Protein AF-0000000087257889 (afdb_homodimer)

Solvent-accessible surface area (backbone atoms only — not comparable to full-atom values): 16614 Å² total; per-residue (Å²): 129,74,71,84,62,59,48,19,28,35,17,36,48,61,86,76,68,91,71,42,51,19,51,45,31,44,48,50,55,72,53,59,25,33,81,87,56,91,50,54,40,25,77,38,51,61,66,22,46,18,25,18,42,18,47,60,68,43,43,78,84,40,38,35,36,24,23,17,74,65,28,53,57,49,13,44,28,53,48,44,52,39,44,39,32,52,44,75,56,51,28,36,41,54,76,16,44,60,47,41,51,71,71,64,52,62,65,44,61,46,56,66,62,54,23,50,52,25,31,51,42,14,32,50,25,26,53,37,33,75,72,71,38,80,52,72,84,64,58,24,75,59,40,79,44,69,83,58,36,39,46,71,66,69,64,52,61,72,61,68,124,128,75,71,84,63,59,48,17,27,36,17,39,42,56,84,67,72,90,76,37,46,27,43,48,30,44,48,51,56,73,54,57,25,33,80,87,54,92,51,54,38,26,78,37,52,61,65,23,45,18,24,18,43,18,47,59,67,44,41,77,84,40,38,36,35,24,23,18,76,65,28,52,56,51,13,43,28,53,47,44,52,40,45,39,32,52,42,75,54,52,25,37,40,54,76,15,44,60,47,41,52,72,71,64,52,68,61,46,61,46,57,68,63,55,21,50,51,26,31,52,42,14,31,50,27,26,53,38,34,75,70,69,39,79,52,71,85,63,59,23,75,59,41,78,42,70,84,60,38,37,46,71,68,68,65,51,61,72,61,67,123

InterPro domains:
  IPR001763 Rhodanese-like domain [PF00581] (45-102)
  IPR001763 Rhodanese-like domain [PS50206] (24-109)
  IPR036873 Rhodanese-like domain superfamily [G3DSA:3.40.250.10] (14-124)
  IPR036873 Rhodanese-like domain superfamily [SSF52821] (22-111)
  IPR045078 Sulfurtransferase TST/MPST-like [PTHR11364] (24-154)

Foldseek 3Di:
DPPLQQQFFKFWQDPDDDLRTGAGAGARQQLQADPVDPDGSHHHDQQLQLLLCVLLVDALVTQIETFGQDDDDCRVVVQVSCVQFPRDNYYYDPPGPVVCVVVVRDNPHPPVVSNVVSNVSSSVSNVCVVVVHHRPDRRYGTDGDCVVDDDVVNVPPPPPD/DPPLQQQFFKWWQDPDDDLRIGAGAGARQQLQADPVDPDGSHHHDQQLQLLLCVLLVDALVTQIETFGQDDDDCRVVVQVSCVQFPRDNYYYDPPGPVVCVVVVRDNPHPPVVSNVVSNVSSSVSSVCVVVVHHRPDRRYGTDGDCVVDDDVVNVPVPPPD

Organism: Triticum turgidum subsp. durum (NCBI:txid4567)

Radius of gyration: 20.01 Å; Cα contacts (8 Å, |Δi|>4): 641; chains: 2; bounding box: 51×52×46 Å

Sequence (322 aa):
MLPGTCHTRAGTHGKNTRWPIFLALYFDIDGISDRTTHLPHMLPSEEAFAAAVSALGINNHDKVIVYDGKGFFSAPRVWWMFRVLGHDKVWVLDGGFPQWQASGFNIASSCPDDAVLKSKAANNAVETAYNGKLANAVTFQTEFRPQLFWTLEKGQTKCSCMLPGTCHTRAGTHGKNTRWPIFLALYFDIDGISDRTTHLPHMLPSEEAFAAAVSALGINNHDKVIVYDGKGFFSAPRVWWMFRVLGHDKVWVLDGGFPQWQASGFNIASSCPDDAVLKSKAANNAVETAYNGKLANAVTFQTEFRPQLFWTLEKGQTKCSC

Nearest PDB structures (foldseek):
  5wqj-assembly2_B  TM=7.707E-01  e=5.456E-07  Mus musculus
  1urh-assembly1_A  TM=8.114E-01  e=3.349E-05  Escherichia coli
  3utn-assembly1_X  TM=8.895E-01  e=2.799E-04  Saccharomyces cerevisiae S288C
  3aax-assembly2_B  TM=7.692E-01  e=2.084E-02  Mycobacterium tuberculosis
  5wqj-assembly2_B  TM=8.190E-01  e=5.823E-07  Mus musculus

Secondary structure (DSSP, 8-state):
-------EEEEEE-S-SSS---EEEEE-TTTSS-SSSSSTTPPPPHHHHHHHHHHTT--TTSEEEEE-SSSSSHHHHHHHHHHHTT--SEEEETTHHHHHHHTT-------HHHHHHHHHHHHHHHHHHHTTPPPS---------GGGEE-HHHHHHT---/-------EEEEEE-S-SSS---EEEEE-TTTSS-SSSSSTTPPPPHHHHHHHHHHTT--TTSEEEEE-SSSSSHHHHHHHHHHHTT--SEEEETTHHHHHHHTT-------HHHHHHHHHHHHHHHHHHHTTPPPS---------GGGEE-HHHHHHT---

Structure (mmCIF, N/CA/C/O backbone):
data_AF-0000000087257889-model_v1
#
loop_
_entity.id
_entity.type
_entity.pdbx_description
1 polymer 'Rhodanese domain-containing protein'
#
loop_
_atom_site.group_PDB
_atom_site.id
_atom_site.type_symbol
_atom_site.label_atom_id
_atom_site.label_alt_id
_atom_site.label_comp_id
_atom_site.label_asym_id
_atom_site.label_entity_id
_atom_site.label_seq_id
_atom_site.pdbx_PDB_ins_code
_atom_site.Cartn_x
_atom_site.Cartn_y
_atom_site.Cartn_z
_atom_site.occupancy
_atom_site.B_iso_or_equiv
_atom_site.auth_seq_id
_atom_site.auth_comp_id
_atom_site.auth_asym_id
_atom_site.auth_atom_id
_atom_site.pdbx_PDB_model_num
ATOM 1 N N . MET A 1 1 ? -5.59 -18.156 17.062 1 17.22 1 MET A N 1
ATOM 2 C CA . MET A 1 1 ? -6.102 -17.016 16.281 1 17.22 1 MET A CA 1
ATOM 3 C C . MET A 1 1 ? -5.184 -16.703 15.117 1 17.22 1 MET A C 1
ATOM 5 O O . MET A 1 1 ? -3.98 -16.516 15.297 1 17.22 1 MET A O 1
ATOM 9 N N . LEU A 1 2 ? -5.309 -17.25 13.969 1 24.41 2 LEU A N 1
ATOM 10 C CA . LEU A 1 2 ? -4.324 -17.328 12.898 1 24.41 2 LEU A CA 1
ATOM 11 C C . LEU A 1 2 ? -3.766 -15.953 12.57 1 24.41 2 LEU A C 1
ATOM 13 O O . LEU A 1 2 ? -4.473 -14.953 12.688 1 24.41 2 LEU A O 1
ATOM 17 N N . PRO A 1 3 ? -2.592 -15.656 12.734 1 27.38 3 PRO A N 1
ATOM 18 C CA . PRO A 1 3 ? -2.062 -14.305 12.555 1 27.38 3 PRO A CA 1
ATOM 19 C C . PRO A 1 3 ? -2.756 -13.547 11.43 1 27.38 3 PRO A C 1
ATOM 21 O O . PRO A 1 3 ? -3.295 -14.164 10.508 1 27.38 3 PRO A O 1
ATOM 24 N N . GLY A 1 4 ? -3.488 -12.5 11.789 1 28.92 4 GLY A N 1
ATOM 25 C CA . GLY A 1 4 ? -4.371 -11.75 10.914 1 28.92 4 GLY A CA 1
ATOM 26 C C . GLY A 1 4 ? -3.871 -11.664 9.484 1 28.92 4 GLY A C 1
ATOM 27 O O . GLY A 1 4 ? -2.992 -10.852 9.18 1 28.92 4 GLY A O 1
ATOM 28 N N . THR A 1 5 ? -3.654 -12.797 8.914 1 31.31 5 THR A N 1
ATOM 29 C CA . THR A 1 5 ? -3.236 -13.008 7.535 1 31.31 5 THR A CA 1
ATOM 30 C C . THR A 1 5 ? -3.961 -12.039 6.602 1 31.31 5 THR A C 1
ATOM 32 O O . THR A 1 5 ? -5.191 -12 6.574 1 31.31 5 THR A O 1
ATOM 35 N N . CYS A 1 6 ? -3.559 -10.875 6.609 1 34.84 6 CYS A N 1
ATOM 36 C CA . CYS A 1 6 ? -4.059 -9.93 5.613 1 34.84 6 CYS A CA 1
ATOM 37 C C . CYS A 1 6 ? -4.426 -10.641 4.32 1 34.84 6 CYS A C 1
ATOM 39 O O . CYS A 1 6 ? -3.559 -11.211 3.65 1 34.84 6 CYS A O 1
ATOM 41 N N . HIS A 1 7 ? -5.418 -11.633 4.387 1 43.12 7 HIS A N 1
ATOM 42 C CA . HIS A 1 7 ? -5.992 -12.297 3.221 1 43.12 7 HIS A CA 1
ATOM 43 C C . HIS A 1 7 ? -6.289 -11.297 2.109 1 43.12 7 HIS A C 1
ATOM 45 O O . HIS A 1 7 ? -7.281 -10.562 2.176 1 43.12 7 HIS A O 1
ATOM 51 N N . THR A 1 8 ? -5.258 -10.594 1.692 1 48.22 8 THR A N 1
ATOM 52 C CA . THR A 1 8 ? -5.535 -9.883 0.448 1 48.22 8 THR A CA 1
ATOM 53 C C . THR A 1 8 ? -5.996 -10.859 -0.636 1 48.22 8 THR A C 1
ATOM 55 O O . THR A 1 8 ? -5.445 -11.953 -0.774 1 48.22 8 THR A O 1
ATOM 58 N N . ARG A 1 9 ? -7.262 -10.914 -0.765 1 54.56 9 ARG A N 1
ATOM 59 C CA . ARG A 1 9 ? -7.816 -11.688 -1.873 1 54.56 9 ARG A CA 1
ATOM 60 C C . ARG A 1 9 ? -7.688 -10.93 -3.189 1 54.56 9 ARG A C 1
ATOM 62 O O . ARG A 1 9 ? -7.816 -9.703 -3.217 1 54.56 9 ARG A O 1
ATOM 69 N N . ALA A 1 10 ? -6.82 -11.508 -4.047 1 49.12 10 ALA A N 1
ATOM 70 C CA . ALA A 1 10 ? -6.746 -10.961 -5.398 1 49.12 10 ALA A CA 1
ATOM 71 C C . ALA A 1 10 ? -7.668 -11.727 -6.348 1 49.12 10 ALA A C 1
ATOM 73 O O . ALA A 1 10 ? -7.742 -12.953 -6.297 1 49.12 10 ALA A O 1
ATOM 74 N N . GLY A 1 11 ? -8.805 -11.203 -6.684 1 48.25 11 GLY A N 1
ATOM 75 C CA . GLY A 1 11 ? -9.664 -11.844 -7.668 1 48.25 11 GLY A CA 1
ATOM 76 C C . GLY A 1 11 ? -9.266 -11.523 -9.102 1 48.25 11 GLY A C 1
ATOM 77 O O . GLY A 1 11 ? -8.703 -10.461 -9.367 1 48.25 11 GLY A O 1
ATOM 78 N N . THR A 1 12 ? -8.797 -12.602 -9.898 1 40.06 12 THR A N 1
ATOM 79 C CA . THR A 1 12 ? -8.586 -12.438 -11.336 1 40.06 12 THR A CA 1
ATOM 80 C C . THR A 1 12 ? -9.906 -12.578 -12.094 1 40.06 12 THR A C 1
ATOM 82 O O . THR A 1 12 ? -10.797 -13.305 -11.664 1 40.06 12 THR A O 1
ATOM 85 N N . HIS A 1 13 ? -10.414 -11.477 -12.734 1 42.69 13 HIS A N 1
ATOM 86 C CA . HIS A 1 13 ? -11.531 -11.594 -13.664 1 42.69 13 HIS A CA 1
ATOM 87 C C . HIS A 1 13 ? -11.172 -12.469 -14.859 1 42.69 13 HIS A C 1
ATOM 89 O O . HIS A 1 13 ? -10.32 -12.102 -15.672 1 42.69 13 HIS A O 1
ATOM 95 N N . GLY A 1 14 ? -11.266 -13.781 -14.711 1 36.19 14 GLY A N 1
ATOM 96 C CA . GLY A 1 14 ? -11.18 -14.562 -15.93 1 36.19 14 GLY A CA 1
ATOM 97 C C . GLY A 1 14 ? -12.398 -14.414 -16.828 1 36.19 14 GLY A C 1
ATOM 98 O O . GLY A 1 14 ? -13.438 -13.914 -16.391 1 36.19 14 GLY A O 1
ATOM 99 N N . LYS A 1 15 ? -12.406 -14.586 -18.141 1 36.38 15 LYS A N 1
ATOM 100 C CA . LYS A 1 15 ? -13.344 -14.555 -19.266 1 36.38 15 LYS A CA 1
ATOM 101 C C . LYS A 1 15 ? -14.633 -15.289 -18.922 1 36.38 15 LYS A C 1
ATOM 103 O O . LYS A 1 15 ? -15.609 -15.227 -19.672 1 36.38 15 LYS A O 1
ATOM 108 N N . ASN A 1 16 ? -14.758 -16.453 -18.344 1 34.53 16 ASN A N 1
ATOM 109 C CA . ASN A 1 16 ? -15.953 -17.219 -18.672 1 34.53 16 ASN A CA 1
ATOM 110 C C . ASN A 1 16 ? -17.203 -16.562 -18.109 1 34.53 16 ASN A C 1
ATOM 112 O O . ASN A 1 16 ? -18.188 -16.375 -18.844 1 34.53 16 ASN A O 1
ATOM 116 N N . THR A 1 17 ? -18 -17.391 -17.047 1 37.53 17 THR A N 1
ATOM 117 C CA . THR A 1 17 ? -19.438 -17.375 -16.812 1 37.53 17 THR A CA 1
ATOM 118 C C . THR A 1 17 ? -19.906 -15.992 -16.359 1 37.53 17 THR A C 1
ATOM 120 O O . THR A 1 17 ? -19.094 -15.164 -15.953 1 37.53 17 THR A O 1
ATOM 123 N N . ARG A 1 18 ? -21.422 -15.891 -16.031 1 36.59 18 ARG A N 1
ATOM 124 C CA . ARG A 1 18 ? -22.484 -15 -15.578 1 36.59 18 ARG A CA 1
ATOM 125 C C . ARG A 1 18 ? -21.969 -14.078 -14.477 1 36.59 18 ARG A C 1
ATOM 127 O O . ARG A 1 18 ? -22.547 -13.008 -14.242 1 36.59 18 ARG A O 1
ATOM 134 N N . TRP A 1 19 ? -21.922 -14.68 -13.422 1 40 19 TRP A N 1
ATOM 135 C CA . TRP A 1 19 ? -21.516 -13.883 -12.266 1 40 19 TRP A CA 1
ATOM 136 C C . TRP A 1 19 ? -20 -13.703 -12.219 1 40 19 TRP A C 1
ATOM 138 O O . TRP A 1 19 ? -19.281 -14.609 -11.805 1 40 19 TRP A O 1
ATOM 148 N N . PRO A 1 20 ? -19.469 -13.242 -13.242 1 39.62 20 PRO A N 1
ATOM 149 C CA . PRO A 1 20 ? -18.062 -13.312 -13.641 1 39.62 20 PRO A CA 1
ATOM 150 C C . PRO A 1 20 ? -17.109 -13.195 -12.453 1 39.62 20 PRO A C 1
ATOM 152 O O . PRO A 1 20 ? -15.898 -13.375 -12.609 1 39.62 20 PRO A O 1
ATOM 155 N N . ILE A 1 21 ? -17.469 -12.469 -11.602 1 44.28 21 ILE A N 1
ATOM 156 C CA . ILE A 1 21 ? -16.312 -12.094 -10.797 1 44.28 21 ILE A CA 1
ATOM 157 C C . ILE A 1 21 ? -15.742 -13.328 -10.102 1 44.28 21 ILE A C 1
ATOM 159 O O . ILE A 1 21 ? -16.469 -14.289 -9.844 1 44.28 21 ILE A O 1
ATOM 163 N N . PHE A 1 22 ? -14.383 -13.312 -9.445 1 50.59 22 PHE A N 1
ATOM 164 C CA . PHE A 1 22 ? -12.922 -13.219 -9.469 1 50.59 22 PHE A CA 1
ATOM 165 C C . PHE A 1 22 ? -12.297 -14.312 -8.617 1 50.59 22 PHE A C 1
ATOM 167 O O . PHE A 1 22 ? -12.852 -14.703 -7.586 1 50.59 22 PHE A O 1
ATOM 174 N N . LEU A 1 23 ? -11.727 -15.516 -9.164 1 54.38 23 LEU A N 1
ATOM 175 C CA . LEU A 1 23 ? -10.906 -16.391 -8.336 1 54.38 23 LEU A CA 1
ATOM 176 C C . LEU A 1 23 ? -10.305 -15.617 -7.164 1 54.38 23 LEU A C 1
ATOM 178 O O . LEU A 1 23 ? -9.578 -14.641 -7.363 1 54.38 23 LEU A O 1
ATOM 182 N N . ALA A 1 24 ? -11.008 -15.961 -6 1 67 24 ALA A N 1
ATOM 183 C CA . ALA A 1 24 ? -10.438 -15.383 -4.785 1 67 24 ALA A CA 1
ATOM 184 C C . ALA A 1 24 ? -9.109 -16.062 -4.438 1 67 24 ALA A C 1
ATOM 186 O O . ALA A 1 24 ? -9.039 -17.281 -4.309 1 67 24 ALA A O 1
ATOM 187 N N . LEU A 1 25 ? -8.117 -15.523 -4.707 1 76.06 25 LEU A N 1
ATOM 188 C CA . LEU A 1 25 ? -6.781 -15.992 -4.352 1 76.06 25 LEU A CA 1
ATOM 189 C C . LEU A 1 25 ? -6.285 -15.305 -3.084 1 76.06 25 LEU A C 1
ATOM 191 O O . LEU A 1 25 ? -6.703 -14.188 -2.775 1 76.06 25 LEU A O 1
ATOM 195 N N . TYR A 1 26 ? -5.602 -16.125 -2.355 1 81.69 26 TYR A N 1
ATOM 196 C CA . TYR A 1 26 ? -4.969 -15.586 -1.162 1 81.69 26 TYR A CA 1
ATOM 197 C C . TYR A 1 26 ? -3.531 -15.164 -1.451 1 81.69 26 TYR A C 1
ATOM 199 O O . TYR A 1 26 ? -2.715 -15.984 -1.882 1 81.69 26 TYR A O 1
ATOM 207 N N . PHE A 1 27 ? -3.246 -13.938 -1.36 1 87.81 27 PHE A N 1
ATOM 208 C CA . PHE A 1 27 ? -1.898 -13.406 -1.532 1 87.81 27 PHE A CA 1
ATOM 209 C C . PHE A 1 27 ? -1.215 -13.219 -0.183 1 87.81 27 PHE A C 1
ATOM 211 O O . PHE A 1 27 ? -1.597 -12.336 0.593 1 87.81 27 PHE A O 1
ATOM 218 N N . ASP A 1 28 ? -0.243 -14.008 0.1 1 87.75 28 ASP A N 1
ATOM 219 C CA . ASP A 1 28 ? 0.487 -13.969 1.363 1 87.75 28 ASP A CA 1
ATOM 220 C C . ASP A 1 28 ? 1.699 -13.047 1.27 1 87.75 28 ASP A C 1
ATOM 222 O O . ASP A 1 28 ? 2.771 -13.461 0.826 1 87.75 28 ASP A O 1
ATOM 226 N N . ILE A 1 29 ? 1.553 -11.852 1.749 1 88.06 29 ILE A N 1
ATOM 227 C CA . ILE A 1 29 ? 2.588 -10.836 1.621 1 88.06 29 ILE A CA 1
ATOM 228 C C . ILE A 1 29 ? 3.854 -11.289 2.348 1 88.06 29 ILE A C 1
ATOM 230 O O . ILE A 1 29 ? 4.969 -11.031 1.888 1 88.06 29 ILE A O 1
ATOM 234 N N . ASP A 1 30 ? 3.656 -11.992 3.48 1 86.94 30 ASP A N 1
ATOM 235 C CA . ASP A 1 30 ? 4.805 -12.477 4.246 1 86.94 30 ASP A CA 1
ATOM 236 C C . ASP A 1 30 ? 5.527 -13.594 3.502 1 86.94 30 ASP A C 1
ATOM 238 O O . ASP A 1 30 ? 6.758 -13.672 3.529 1 86.94 30 ASP A O 1
ATOM 242 N N . GLY A 1 31 ? 4.719 -14.477 2.922 1 90.5 31 GLY A N 1
ATOM 243 C CA . GLY A 1 31 ? 5.293 -15.594 2.182 1 90.5 31 GLY A CA 1
ATOM 244 C C . GLY A 1 31 ? 5.926 -15.172 0.869 1 90.5 31 GLY A C 1
ATOM 245 O O . GLY A 1 31 ? 6.941 -15.742 0.453 1 90.5 31 GLY A O 1
ATOM 246 N N . ILE A 1 32 ? 5.258 -14.18 0.184 1 92.88 32 ILE A N 1
ATOM 247 C CA . ILE A 1 32 ? 5.766 -13.672 -1.086 1 92.88 32 ILE A CA 1
ATOM 248 C C . ILE A 1 32 ? 6.645 -12.453 -0.839 1 92.88 32 ILE A C 1
ATOM 250 O O . ILE A 1 32 ? 6.23 -11.32 -1.097 1 92.88 32 ILE A O 1
ATOM 254 N N . SER A 1 33 ? 7.863 -12.727 -0.272 1 93.31 33 SER A N 1
ATOM 255 C CA . SER A 1 33 ? 8.797 -11.672 0.127 1 93.31 33 SER A CA 1
ATOM 256 C C . SER A 1 33 ? 10.242 -12.102 -0.094 1 93.31 33 SER A C 1
ATOM 258 O O . SER A 1 33 ? 10.508 -13.266 -0.411 1 93.31 33 SER A O 1
ATOM 260 N N . ASP A 1 34 ? 11.117 -11.156 -0.052 1 93.5 34 ASP A N 1
ATOM 261 C CA . ASP A 1 34 ? 12.547 -11.398 -0.22 1 93.5 34 ASP A CA 1
ATOM 262 C C . ASP A 1 34 ? 13.07 -12.352 0.851 1 93.5 34 ASP A C 1
ATOM 264 O O . ASP A 1 34 ? 12.867 -12.125 2.045 1 93.5 34 ASP A O 1
ATOM 268 N N . ARG A 1 35 ? 13.75 -13.352 0.443 1 93.06 35 ARG A N 1
ATOM 269 C CA . ARG A 1 35 ? 14.234 -14.367 1.37 1 93.06 35 ARG A CA 1
ATOM 270 C C . ARG A 1 35 ? 15.711 -14.164 1.694 1 93.06 35 ARG A C 1
ATOM 272 O O . ARG A 1 35 ? 16.281 -14.906 2.494 1 93.06 35 ARG A O 1
ATOM 279 N N . THR A 1 36 ? 16.281 -13.25 1.129 1 92 36 THR A N 1
ATOM 280 C CA . THR A 1 36 ? 17.719 -13.062 1.301 1 92 36 THR A CA 1
ATOM 281 C C . THR A 1 36 ? 18 -12.07 2.426 1 92 36 THR A C 1
ATOM 283 O O . THR A 1 36 ? 19.172 -11.844 2.783 1 92 36 THR A O 1
ATOM 286 N N . THR A 1 37 ? 17.047 -11.445 2.932 1 86.06 37 THR A N 1
ATOM 287 C CA . THR A 1 37 ? 17.234 -10.492 4.02 1 86.06 37 THR A CA 1
ATOM 288 C C . THR A 1 37 ? 16.422 -10.914 5.246 1 86.06 37 THR A C 1
ATOM 290 O O . THR A 1 37 ? 15.5 -11.719 5.137 1 86.06 37 THR A O 1
ATOM 293 N N . HIS A 1 38 ? 16.75 -10.359 6.402 1 86.62 38 HIS A N 1
ATOM 294 C CA . HIS A 1 38 ? 16.031 -10.656 7.637 1 86.62 38 HIS A CA 1
ATOM 295 C C . HIS A 1 38 ? 14.922 -9.648 7.883 1 86.62 38 HIS A C 1
ATOM 297 O O . HIS A 1 38 ? 14.156 -9.781 8.844 1 86.62 38 HIS A O 1
ATOM 303 N N . LEU A 1 39 ? 14.805 -8.688 7.004 1 84.56 39 LEU A N 1
ATOM 304 C CA . LEU A 1 39 ? 13.758 -7.688 7.145 1 84.56 39 LEU A CA 1
ATOM 305 C C . LEU A 1 39 ? 12.414 -8.227 6.66 1 84.56 39 LEU A C 1
ATOM 307 O O . LEU A 1 39 ? 12.359 -8.953 5.664 1 84.56 39 LEU A O 1
ATOM 311 N N . PRO A 1 40 ? 11.391 -7.855 7.348 1 83.75 40 PRO A N 1
ATOM 312 C CA . PRO A 1 40 ? 10.078 -8.391 6.973 1 83.75 40 PRO A CA 1
ATOM 313 C C . PRO A 1 40 ? 9.5 -7.699 5.738 1 83.75 40 PRO A C 1
ATOM 315 O O . PRO A 1 40 ? 9.789 -6.527 5.488 1 83.75 40 PRO A O 1
ATOM 318 N N . HIS A 1 41 ? 8.734 -8.422 4.934 1 84.88 41 HIS A N 1
ATOM 319 C CA . HIS A 1 41 ? 7.867 -7.926 3.875 1 84.88 41 HIS A CA 1
ATOM 320 C C . HIS A 1 41 ? 8.664 -7.168 2.816 1 84.88 41 HIS A C 1
ATOM 322 O O . HIS A 1 41 ? 8.156 -6.219 2.213 1 84.88 41 HIS A O 1
ATOM 328 N N . MET A 1 42 ? 9.914 -7.555 2.684 1 89.25 42 MET A N 1
ATOM 329 C CA . MET A 1 42 ? 10.656 -6.957 1.582 1 89.25 42 MET A CA 1
ATOM 330 C C . MET A 1 42 ? 10.156 -7.473 0.238 1 89.25 42 MET A C 1
ATOM 332 O O . MET A 1 42 ? 9.734 -8.625 0.13 1 89.25 42 MET A O 1
ATOM 336 N N . LEU A 1 43 ? 10.18 -6.562 -0.777 1 92 43 LEU A N 1
ATOM 337 C CA . LEU A 1 43 ? 9.789 -6.996 -2.113 1 92 43 LEU A CA 1
ATOM 338 C C . LEU A 1 43 ? 10.617 -8.188 -2.566 1 92 43 LEU A C 1
ATOM 340 O O . LEU A 1 43 ? 11.844 -8.188 -2.436 1 92 43 LEU A O 1
ATOM 344 N N . PRO A 1 44 ? 9.977 -9.234 -2.996 1 94.5 44 PRO A N 1
ATOM 345 C CA . PRO A 1 44 ? 10.742 -10.344 -3.568 1 94.5 44 PRO A CA 1
ATOM 346 C C . PRO A 1 44 ? 11.43 -9.969 -4.879 1 94.5 44 PRO A C 1
ATOM 348 O O . PRO A 1 44 ? 11.141 -8.914 -5.457 1 94.5 44 PRO A O 1
ATOM 351 N N . SER A 1 45 ? 12.375 -10.805 -5.281 1 93.94 45 SER A N 1
ATOM 352 C CA . SER A 1 45 ? 12.977 -10.617 -6.594 1 93.94 45 SER A CA 1
ATOM 353 C C . SER A 1 45 ? 11.938 -10.734 -7.703 1 93.94 45 SER A C 1
ATOM 355 O O . SER A 1 45 ? 10.859 -11.297 -7.492 1 93.94 45 SER A O 1
ATOM 357 N N . GLU A 1 46 ? 12.258 -10.219 -8.852 1 95 46 GLU A N 1
ATOM 358 C CA . GLU A 1 46 ? 11.383 -10.336 -10.016 1 95 46 GLU A CA 1
ATOM 359 C C . GLU A 1 46 ? 11.031 -11.797 -10.297 1 95 46 GLU A C 1
ATOM 361 O O . GLU A 1 46 ? 9.875 -12.125 -10.57 1 95 46 GLU A O 1
ATOM 366 N N . GLU A 1 47 ? 12.07 -12.625 -10.266 1 94.06 47 GLU A N 1
ATOM 367 C CA . GLU A 1 47 ? 11.898 -14.039 -10.547 1 94.06 47 GLU A CA 1
ATOM 368 C C . GLU A 1 47 ? 10.961 -14.695 -9.539 1 94.06 47 GLU A C 1
ATOM 370 O O . GLU A 1 47 ? 10.078 -15.477 -9.906 1 94.06 47 GLU A O 1
ATOM 375 N N . ALA A 1 48 ? 11.188 -14.398 -8.281 1 95.31 48 ALA A N 1
ATOM 376 C CA . ALA A 1 48 ? 10.383 -14.992 -7.219 1 95.31 48 ALA A CA 1
ATOM 377 C C . ALA A 1 48 ? 8.93 -14.539 -7.309 1 95.31 48 ALA A C 1
ATOM 379 O O . ALA A 1 48 ? 8.008 -15.336 -7.109 1 95.31 48 ALA A O 1
ATOM 380 N N . PHE A 1 49 ? 8.719 -13.266 -7.598 1 95.81 49 PHE A N 1
ATOM 381 C CA . PHE A 1 49 ? 7.367 -12.75 -7.742 1 95.81 49 PHE A CA 1
ATOM 382 C C . PHE A 1 49 ? 6.668 -13.391 -8.938 1 95.81 49 PHE A C 1
ATOM 384 O O . PHE A 1 49 ? 5.512 -13.805 -8.836 1 95.81 49 PHE A O 1
ATOM 391 N N . ALA A 1 50 ? 7.375 -13.406 -10.055 1 95.44 50 ALA A N 1
ATOM 392 C CA . ALA A 1 50 ? 6.82 -14.031 -11.25 1 95.44 50 ALA A CA 1
ATOM 393 C C . ALA A 1 50 ? 6.418 -15.477 -10.984 1 95.44 50 ALA A C 1
ATOM 395 O O . ALA A 1 50 ? 5.34 -15.914 -11.391 1 95.44 50 ALA A O 1
ATOM 396 N N . ALA A 1 51 ? 7.277 -16.188 -10.297 1 95.06 51 ALA A N 1
ATOM 397 C CA . ALA A 1 51 ? 7.008 -17.594 -9.969 1 95.06 51 ALA A CA 1
ATOM 398 C C . ALA A 1 51 ? 5.785 -17.703 -9.062 1 95.06 51 ALA A C 1
ATOM 400 O O . ALA A 1 51 ? 4.918 -18.562 -9.289 1 95.06 51 ALA A O 1
ATOM 401 N N . ALA A 1 52 ? 5.684 -16.875 -8.039 1 94.31 52 ALA A N 1
ATOM 402 C CA . ALA A 1 52 ? 4.578 -16.922 -7.082 1 94.31 52 ALA A CA 1
ATOM 403 C C . ALA A 1 52 ? 3.25 -16.609 -7.762 1 94.31 52 ALA A C 1
ATOM 405 O O . ALA A 1 52 ? 2.268 -17.328 -7.586 1 94.31 52 ALA A O 1
ATOM 406 N N . VAL A 1 53 ? 3.23 -15.539 -8.547 1 92.81 53 VAL A N 1
ATOM 407 C CA . VAL A 1 53 ? 2.012 -15.094 -9.211 1 92.81 53 VAL A CA 1
ATOM 408 C C . VAL A 1 53 ? 1.581 -16.125 -10.258 1 92.81 53 VAL A C 1
ATOM 410 O O . VAL A 1 53 ? 0.387 -16.391 -10.422 1 92.81 53 VAL A O 1
ATOM 413 N N . SER A 1 54 ? 2.566 -16.703 -10.961 1 92.5 54 SER A N 1
ATOM 414 C CA . SER A 1 54 ? 2.264 -17.781 -11.891 1 92.5 54 SER A CA 1
ATOM 415 C C . SER A 1 54 ? 1.629 -18.969 -11.164 1 92.5 54 SER A C 1
ATOM 417 O O . SER A 1 54 ? 0.664 -19.562 -11.648 1 92.5 54 SER A O 1
ATOM 419 N N . ALA A 1 55 ? 2.162 -19.281 -9.984 1 91.19 55 ALA A N 1
ATOM 420 C CA . ALA A 1 55 ? 1.642 -20.391 -9.188 1 91.19 55 ALA 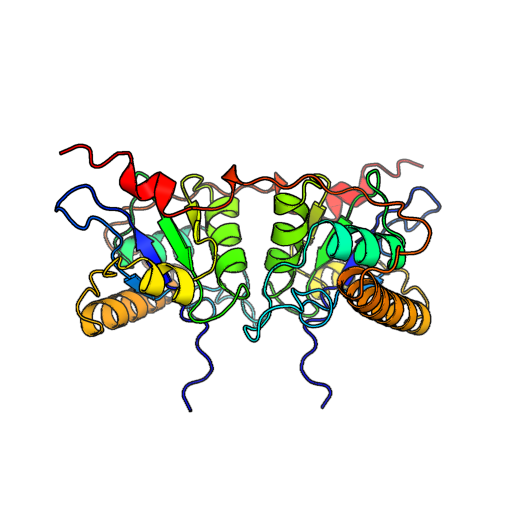A CA 1
ATOM 421 C C . ALA A 1 55 ? 0.217 -20.109 -8.719 1 91.19 55 ALA A C 1
ATOM 423 O O . ALA A 1 55 ? -0.564 -21.031 -8.492 1 91.19 55 ALA A O 1
ATOM 424 N N . LEU A 1 56 ? -0.144 -18.859 -8.547 1 87.62 56 LEU A N 1
ATOM 425 C CA . LEU A 1 56 ? -1.503 -18.469 -8.188 1 87.62 56 LEU A CA 1
ATOM 426 C C . LEU A 1 56 ? -2.441 -18.609 -9.383 1 87.62 56 LEU A C 1
ATOM 428 O O . LEU A 1 56 ? -3.662 -18.547 -9.234 1 87.62 56 LEU A O 1
ATOM 432 N N . GLY A 1 57 ? -1.853 -18.75 -10.57 1 84.62 57 GLY A N 1
ATOM 433 C CA . GLY A 1 57 ? -2.648 -18.922 -11.773 1 84.62 57 GLY A CA 1
ATOM 434 C C . GLY A 1 57 ? -2.941 -17.625 -12.492 1 84.62 57 GLY A C 1
ATOM 435 O O . GLY A 1 57 ? -3.869 -17.547 -13.305 1 84.62 57 GLY A O 1
ATOM 436 N N . ILE A 1 58 ? -2.191 -16.641 -12.195 1 86.56 58 ILE A N 1
ATOM 437 C CA . ILE A 1 58 ? -2.402 -15.328 -12.789 1 86.56 58 ILE A CA 1
ATOM 438 C C . ILE A 1 58 ? -1.452 -15.141 -13.969 1 86.56 58 ILE A C 1
ATOM 440 O O . ILE A 1 58 ? -0.275 -15.5 -13.891 1 86.56 58 ILE A O 1
ATOM 444 N N . ASN A 1 59 ? -2.02 -14.594 -15.07 1 87.44 59 ASN A N 1
ATOM 445 C CA . ASN A 1 59 ? -1.224 -14.25 -16.25 1 87.44 59 ASN A CA 1
ATOM 446 C C . ASN A 1 59 ? -1.242 -12.75 -16.516 1 87.44 59 ASN A C 1
ATOM 448 O O . ASN A 1 59 ? -2.016 -12.016 -15.891 1 87.44 59 ASN A O 1
ATOM 452 N N . ASN A 1 60 ? -0.378 -12.312 -17.438 1 90 60 ASN A N 1
ATOM 453 C CA . ASN A 1 60 ? -0.204 -10.883 -17.641 1 90 60 ASN A CA 1
ATOM 454 C C . ASN A 1 60 ? -1.443 -10.25 -18.281 1 90 60 ASN A C 1
ATOM 456 O O . ASN A 1 60 ? -1.621 -9.031 -18.234 1 90 60 ASN A O 1
ATOM 460 N N . HIS A 1 61 ? -2.352 -10.977 -18.797 1 85.19 61 HIS A N 1
ATOM 461 C CA . HIS A 1 61 ? -3.541 -10.414 -19.422 1 85.19 61 HIS A CA 1
ATOM 462 C C . HIS A 1 61 ? -4.703 -10.344 -18.438 1 85.19 61 HIS A C 1
ATOM 464 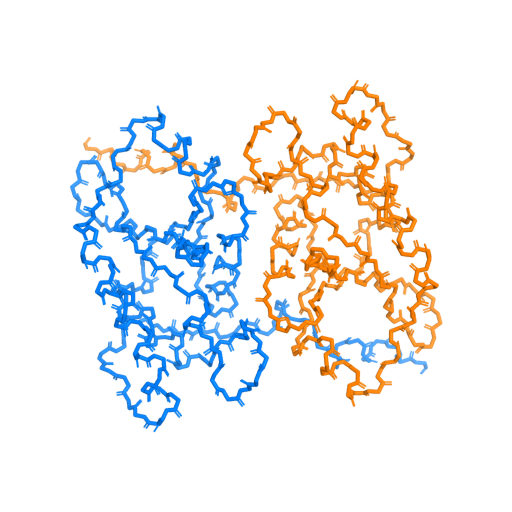O O . HIS A 1 61 ? -5.719 -9.703 -18.719 1 85.19 61 HIS A O 1
ATOM 470 N N . ASP A 1 62 ? -4.52 -10.953 -17.312 1 83.38 62 ASP A N 1
ATOM 471 C CA . ASP A 1 62 ? -5.598 -11.008 -16.328 1 83.38 62 ASP A CA 1
ATOM 472 C C . ASP A 1 62 ? -5.797 -9.656 -15.648 1 83.38 62 ASP A C 1
ATOM 474 O O . ASP A 1 62 ? -4.828 -8.93 -15.398 1 83.38 62 ASP A O 1
ATOM 478 N N . LYS A 1 63 ? -7.035 -9.352 -15.375 1 82 63 LYS A N 1
ATOM 479 C CA . LYS A 1 63 ? -7.371 -8.25 -14.477 1 82 63 LYS A CA 1
ATOM 480 C C . LYS A 1 63 ? -7.332 -8.703 -13.016 1 82 63 LYS A C 1
ATOM 482 O O . LYS A 1 63 ? -8 -9.664 -12.641 1 82 63 LYS A O 1
ATOM 487 N N . VAL A 1 64 ? -6.516 -8.055 -12.266 1 85.12 64 VAL A N 1
ATOM 488 C CA . VAL A 1 64 ? -6.332 -8.453 -10.875 1 85.12 64 VAL A CA 1
ATOM 489 C C . VAL A 1 64 ? -7.031 -7.449 -9.953 1 85.12 64 VAL A C 1
ATOM 491 O O . VAL A 1 64 ? -6.75 -6.25 -10.008 1 85.12 64 VAL A O 1
ATOM 494 N N . ILE A 1 65 ? -8.008 -7.938 -9.203 1 84.06 65 ILE A N 1
ATOM 495 C CA . ILE A 1 65 ? -8.695 -7.113 -8.211 1 84.06 65 ILE A CA 1
ATOM 496 C C . ILE A 1 65 ? -8.266 -7.535 -6.805 1 84.06 65 ILE A C 1
ATOM 498 O O . ILE A 1 65 ? -8.453 -8.688 -6.41 1 84.06 65 ILE A O 1
ATOM 502 N N . VAL A 1 66 ? -7.648 -6.617 -6.133 1 86.75 66 VAL A N 1
ATOM 503 C CA . VAL A 1 66 ? -7.168 -6.93 -4.789 1 86.75 66 VAL A CA 1
ATOM 504 C C . VAL A 1 66 ? -8.086 -6.289 -3.752 1 86.75 66 VAL A C 1
ATOM 506 O O . VAL A 1 66 ? -8.586 -5.18 -3.953 1 86.75 66 VAL A O 1
ATOM 509 N N . TYR A 1 67 ? -8.281 -7.004 -2.678 1 84.5 67 TYR A N 1
ATOM 510 C CA . TYR A 1 67 ? -9.18 -6.504 -1.64 1 84.5 67 TYR A CA 1
ATOM 511 C C . TYR A 1 67 ? -8.844 -7.121 -0.287 1 84.5 67 TYR A C 1
ATOM 513 O O . TYR A 1 67 ? -8.289 -8.219 -0.22 1 84.5 67 TYR A O 1
ATOM 521 N N . ASP A 1 68 ? -9.156 -6.363 0.738 1 81.31 68 ASP A N 1
ATOM 522 C CA . ASP A 1 68 ? -9.016 -6.836 2.111 1 81.31 68 ASP A CA 1
ATOM 523 C C . ASP A 1 68 ? -10.336 -7.398 2.635 1 81.31 68 ASP A C 1
ATOM 525 O O . ASP A 1 68 ? -11.398 -7.121 2.074 1 81.31 68 ASP A O 1
ATOM 529 N N . GLY A 1 69 ? -10.188 -8.289 3.674 1 77.75 69 GLY A N 1
ATOM 530 C CA . GLY A 1 69 ? -11.406 -8.727 4.332 1 77.75 69 GLY A CA 1
ATOM 531 C C . GLY A 1 69 ? -12.219 -7.59 4.922 1 77.75 69 GLY A C 1
ATOM 532 O O . GLY A 1 69 ? -13.453 -7.621 4.895 1 77.75 69 GLY A O 1
ATOM 533 N N . LYS A 1 70 ? -11.484 -6.652 5.531 1 78 70 LYS A N 1
ATOM 534 C CA . LYS A 1 70 ? -12.086 -5.434 6.062 1 78 70 LYS A CA 1
ATOM 535 C C . LYS A 1 70 ? -11.156 -4.238 5.875 1 78 70 LYS A C 1
ATOM 537 O O . LYS A 1 70 ? -9.977 -4.301 6.223 1 78 70 LYS A O 1
ATOM 542 N N . GLY A 1 71 ? -11.781 -3.113 5.266 1 81 71 GLY A N 1
ATOM 543 C CA . GLY A 1 71 ? -11.008 -1.891 5.148 1 81 71 GLY A CA 1
ATOM 544 C C . GLY A 1 71 ? -9.93 -1.97 4.086 1 81 71 GLY A C 1
ATOM 545 O O . GLY A 1 71 ? -10.062 -2.719 3.115 1 81 71 GLY A O 1
ATOM 546 N N . PHE A 1 72 ? -8.93 -1.033 4.113 1 81.5 72 PHE A N 1
ATOM 547 C CA . PHE A 1 72 ? -7.828 -0.928 3.164 1 81.5 72 PHE A CA 1
ATOM 548 C C . PHE A 1 72 ? -6.484 -0.939 3.887 1 81.5 72 PHE A C 1
ATOM 550 O O . PHE A 1 72 ? -6.004 0.106 4.328 1 81.5 72 PHE A O 1
ATOM 557 N N . PHE A 1 73 ? -5.941 -2.094 4.059 1 82.06 73 PHE A N 1
ATOM 558 C CA . PHE A 1 73 ? -4.625 -2.143 4.68 1 82.06 73 PHE A CA 1
ATOM 559 C C . PHE A 1 73 ? -3.629 -2.863 3.781 1 82.06 73 PHE A C 1
ATOM 561 O O . PHE A 1 73 ? -2.729 -2.238 3.219 1 82.06 73 PHE A O 1
ATOM 568 N N . SER A 1 74 ? -3.928 -4.125 3.49 1 84.88 74 SER A N 1
ATOM 569 C CA . SER A 1 74 ? -2.975 -4.945 2.748 1 84.88 74 SER A CA 1
ATOM 570 C C . SER A 1 74 ? -3.217 -4.848 1.246 1 84.88 74 SER A C 1
ATOM 572 O O . SER A 1 74 ? -2.279 -4.949 0.453 1 84.88 74 SER A O 1
ATOM 574 N N . ALA A 1 75 ? -4.398 -4.562 0.86 1 87.69 75 ALA A N 1
ATOM 575 C CA . ALA A 1 75 ? -4.75 -4.551 -0.557 1 87.69 75 ALA A CA 1
ATOM 576 C C . ALA A 1 75 ? -3.953 -3.496 -1.314 1 87.69 75 ALA A C 1
ATOM 578 O O . ALA A 1 75 ? -3.35 -3.789 -2.35 1 87.69 75 ALA A O 1
ATOM 579 N N . PRO A 1 76 ? -3.881 -2.279 -0.8 1 89.62 76 PRO A N 1
ATOM 580 C CA . PRO A 1 76 ? -3.051 -1.28 -1.478 1 89.62 76 PRO A CA 1
ATOM 581 C C . PRO A 1 76 ? -1.593 -1.716 -1.609 1 89.62 76 PRO A C 1
ATOM 583 O O . PRO A 1 76 ? -0.941 -1.41 -2.611 1 89.62 76 PRO A O 1
ATOM 586 N N . ARG A 1 77 ? -1.124 -2.424 -0.627 1 87.75 77 ARG A N 1
ATOM 587 C CA . ARG A 1 77 ? 0.252 -2.908 -0.66 1 87.75 77 ARG A CA 1
ATOM 588 C C . ARG A 1 77 ? 0.448 -3.928 -1.776 1 87.75 77 ARG A C 1
ATOM 590 O O . ARG A 1 77 ? 1.459 -3.898 -2.48 1 87.75 77 ARG A O 1
ATOM 597 N N . VAL A 1 78 ? -0.466 -4.816 -1.902 1 91.19 78 VAL A N 1
ATOM 598 C CA . VAL A 1 78 ? -0.391 -5.82 -2.959 1 91.19 78 VAL A CA 1
ATOM 599 C C . VAL A 1 78 ? -0.506 -5.141 -4.324 1 91.19 78 VAL A C 1
ATOM 601 O O . VAL A 1 78 ? 0.232 -5.477 -5.254 1 91.19 78 VAL A O 1
ATOM 604 N N . TRP A 1 79 ? -1.457 -4.219 -4.422 1 90.44 79 TRP A N 1
ATOM 605 C CA . TRP A 1 79 ? -1.582 -3.418 -5.633 1 90.44 79 TRP A CA 1
ATOM 606 C C . TRP A 1 79 ? -0.242 -2.799 -6.02 1 90.44 79 TRP A C 1
ATOM 608 O O . TRP A 1 79 ? 0.18 -2.885 -7.172 1 90.44 79 TRP A O 1
ATOM 618 N N . TRP A 1 80 ? 0.417 -2.203 -5.094 1 90.69 80 TRP A N 1
ATOM 619 C CA . TRP A 1 80 ? 1.713 -1.562 -5.289 1 90.69 80 TRP A CA 1
ATOM 620 C C . TRP A 1 80 ? 2.748 -2.566 -5.785 1 90.69 80 TRP A C 1
ATOM 622 O O . TRP A 1 80 ? 3.539 -2.264 -6.68 1 90.69 80 TRP A O 1
ATOM 632 N N . MET A 1 81 ? 2.754 -3.76 -5.266 1 93.25 81 MET A N 1
ATOM 633 C CA . MET A 1 81 ? 3.686 -4.805 -5.684 1 93.25 81 MET A CA 1
ATOM 634 C C . MET A 1 81 ? 3.504 -5.137 -7.16 1 93.25 81 MET A C 1
ATOM 636 O O . MET A 1 81 ? 4.48 -5.234 -7.902 1 93.25 81 MET A O 1
ATOM 640 N N . PHE A 1 82 ? 2.25 -5.309 -7.562 1 92.5 82 PHE A N 1
ATOM 641 C CA . PHE A 1 82 ? 1.965 -5.59 -8.961 1 92.5 82 PHE A CA 1
ATOM 642 C C . PHE A 1 82 ? 2.414 -4.434 -9.852 1 92.5 82 PHE A C 1
ATOM 644 O O . PHE A 1 82 ? 3.012 -4.652 -10.906 1 92.5 82 PHE A O 1
ATOM 651 N N . ARG A 1 83 ? 2.184 -3.236 -9.367 1 90.81 83 ARG A N 1
ATOM 652 C CA . ARG A 1 83 ? 2.529 -2.062 -10.156 1 90.81 83 ARG A CA 1
ATOM 653 C C . ARG A 1 83 ? 4.043 -1.922 -10.297 1 90.81 83 ARG A C 1
ATOM 655 O O . ARG A 1 83 ? 4.551 -1.694 -11.398 1 90.81 83 ARG A O 1
ATOM 662 N N . VAL A 1 84 ? 4.738 -2.064 -9.234 1 92.5 84 VAL A N 1
ATOM 663 C CA . VAL A 1 84 ? 6.188 -1.893 -9.25 1 92.5 84 VAL A CA 1
ATOM 664 C C . VAL A 1 84 ? 6.832 -2.979 -10.109 1 92.5 84 VAL A C 1
ATOM 666 O O . VAL A 1 84 ? 7.879 -2.756 -10.719 1 92.5 84 VAL A O 1
ATOM 669 N N . LEU A 1 85 ? 6.172 -4.09 -10.195 1 94.5 85 LEU A N 1
ATOM 670 C CA . LEU A 1 85 ? 6.75 -5.203 -10.945 1 94.5 85 LEU A CA 1
ATOM 671 C C . LEU A 1 85 ? 6.098 -5.324 -12.32 1 94.5 85 LEU A C 1
ATOM 673 O O . LEU A 1 85 ? 6.188 -6.375 -12.961 1 94.5 85 LEU A O 1
ATOM 677 N N . GLY A 1 86 ? 5.355 -4.309 -12.742 1 92.25 86 GLY A N 1
ATOM 678 C CA . GLY A 1 86 ? 5.09 -4.09 -14.156 1 92.25 86 GLY A CA 1
ATOM 679 C C . GLY A 1 86 ? 3.701 -4.539 -14.57 1 92.25 86 GLY A C 1
ATOM 680 O O . GLY A 1 86 ? 3.428 -4.695 -15.766 1 92.25 86 GLY A O 1
ATOM 681 N N . HIS A 1 87 ? 2.818 -4.777 -13.688 1 92.5 87 HIS A N 1
ATOM 682 C CA . HIS A 1 87 ? 1.455 -5.16 -14.039 1 92.5 87 HIS A CA 1
ATOM 683 C C . HIS A 1 87 ? 0.483 -4.012 -13.805 1 92.5 87 HIS A C 1
ATOM 685 O O . HIS A 1 87 ? 0.229 -3.629 -12.656 1 92.5 87 HIS A O 1
ATOM 691 N N . ASP A 1 88 ? -0.203 -3.559 -14.812 1 90.12 88 ASP A N 1
ATOM 692 C CA . ASP A 1 88 ? -1.027 -2.357 -14.719 1 90.12 88 ASP A CA 1
ATOM 693 C C . ASP A 1 88 ? -2.496 -2.715 -14.5 1 90.12 88 ASP A C 1
ATOM 695 O O . ASP A 1 88 ? -3.256 -1.921 -13.945 1 90.12 88 ASP A O 1
ATOM 699 N N . LYS A 1 89 ? -2.848 -3.824 -14.969 1 86.62 89 LYS A N 1
ATOM 700 C CA . LYS A 1 89 ? -4.25 -4.223 -14.875 1 86.62 89 LYS A CA 1
ATOM 701 C C . LYS A 1 89 ? -4.578 -4.738 -13.477 1 86.62 89 LYS A C 1
ATOM 703 O O . LYS A 1 89 ? -5 -5.887 -13.32 1 86.62 89 LYS A O 1
ATOM 708 N N . VAL A 1 90 ? -4.332 -3.969 -12.516 1 88.5 90 VAL A N 1
ATOM 709 C CA . VAL A 1 90 ? -4.602 -4.281 -11.117 1 88.5 90 VAL A CA 1
ATOM 710 C C . VAL A 1 90 ? -5.324 -3.109 -10.461 1 88.5 90 VAL A C 1
ATOM 712 O O . VAL A 1 90 ? -4.992 -1.948 -10.703 1 88.5 90 VAL A O 1
ATOM 715 N N . TRP A 1 91 ? -6.371 -3.441 -9.656 1 85.56 91 TRP A N 1
ATOM 716 C CA . TRP A 1 91 ? -7.176 -2.432 -8.977 1 85.56 91 TRP A CA 1
ATOM 717 C C . TRP A 1 91 ? -7.5 -2.863 -7.547 1 85.56 91 TRP A C 1
ATOM 719 O O . TRP A 1 91 ? -7.633 -4.059 -7.27 1 85.56 91 TRP A O 1
ATOM 729 N N . VAL A 1 92 ? -7.605 -1.859 -6.699 1 88.19 92 VAL A N 1
ATOM 730 C CA . VAL A 1 92 ? -8.133 -2.121 -5.363 1 88.19 92 VAL A CA 1
ATOM 731 C C . VAL A 1 92 ? -9.656 -2.033 -5.383 1 88.19 92 VAL A C 1
ATOM 733 O O . VAL A 1 92 ? -10.219 -1.094 -5.945 1 88.19 92 VAL A O 1
ATOM 736 N N . LEU A 1 93 ? -10.312 -3.006 -4.871 1 83.31 93 LEU A N 1
ATOM 737 C CA . LEU A 1 93 ? -11.773 -3.016 -4.832 1 83.31 93 LEU A CA 1
ATOM 738 C C . LEU A 1 93 ? -12.297 -1.901 -3.936 1 83.31 93 LEU A C 1
ATOM 740 O O . LEU A 1 93 ? -11.898 -1.794 -2.773 1 83.31 93 LEU A O 1
ATOM 744 N N . ASP A 1 94 ? -13.125 -1.114 -4.488 1 82.44 94 ASP A N 1
ATOM 745 C CA . ASP A 1 94 ? -13.719 -0.022 -3.723 1 82.44 94 ASP A CA 1
ATOM 746 C C . ASP A 1 94 ? -14.703 -0.55 -2.68 1 82.44 94 ASP A C 1
ATOM 748 O O . ASP A 1 94 ? -15.547 -1.396 -2.986 1 82.44 94 ASP A O 1
ATOM 752 N N . GLY A 1 95 ? -14.602 -0.005 -1.451 1 74.75 95 GLY A N 1
ATOM 753 C CA . GLY A 1 95 ? -15.547 -0.374 -0.406 1 74.75 95 GLY A CA 1
ATOM 754 C C . GLY A 1 95 ? -15.219 -1.701 0.251 1 74.75 95 GLY A C 1
ATOM 755 O O . GLY A 1 95 ? -15.797 -2.051 1.279 1 74.75 95 GLY A O 1
ATOM 756 N N . GLY A 1 96 ? -14.273 -2.467 -0.365 1 71.38 96 GLY A N 1
ATOM 757 C CA . GLY A 1 96 ? -13.859 -3.725 0.228 1 71.38 96 GLY A CA 1
ATOM 758 C C . GLY A 1 96 ? -14.844 -4.852 -0.002 1 71.38 96 GLY A C 1
ATOM 759 O O . GLY A 1 96 ? -15.758 -4.727 -0.817 1 71.38 96 GLY A O 1
ATOM 760 N N . PHE A 1 97 ? -14.562 -5.977 0.743 1 71.88 97 PHE A N 1
ATOM 761 C CA . PHE A 1 97 ? -15.352 -7.195 0.589 1 71.88 97 PHE A CA 1
ATOM 762 C C . PHE A 1 97 ? -16.766 -7 1.115 1 71.88 97 PHE A C 1
ATOM 764 O O . PHE A 1 97 ? -17.734 -7.418 0.477 1 71.88 97 PHE A O 1
ATOM 771 N N . PRO A 1 98 ? -16.953 -6.211 2.193 1 71.75 98 PRO A N 1
ATOM 772 C CA . PRO A 1 98 ? -18.328 -6.035 2.689 1 71.75 98 PRO A CA 1
ATOM 773 C C . PRO A 1 98 ? -19.234 -5.367 1.666 1 71.75 98 PRO A C 1
ATOM 775 O O . PRO A 1 98 ? -20.391 -5.781 1.497 1 71.75 98 PRO A O 1
ATOM 778 N N . GLN A 1 99 ? -18.75 -4.363 1.036 1 72.56 99 GLN A N 1
ATOM 779 C CA . GLN A 1 99 ? -19.562 -3.693 0.026 1 72.56 99 GLN A CA 1
ATOM 780 C C . GLN A 1 99 ? -19.844 -4.617 -1.156 1 72.56 99 GLN A C 1
ATOM 782 O O . GLN A 1 99 ? -20.938 -4.578 -1.737 1 72.56 99 GLN A O 1
ATOM 787 N N . TRP A 1 100 ? -18.875 -5.355 -1.508 1 70.56 100 TRP A N 1
ATOM 788 C CA . TRP A 1 100 ? -19.047 -6.344 -2.57 1 70.56 100 TRP A CA 1
ATOM 789 C C . TRP A 1 100 ? -20.141 -7.352 -2.217 1 70.56 100 TRP A C 1
ATOM 791 O O . TRP A 1 100 ? -21.016 -7.641 -3.035 1 70.56 100 TRP A O 1
ATOM 801 N N . GLN A 1 101 ? -20.078 -7.836 -1.049 1 69.25 101 GLN A N 1
ATOM 802 C CA . GLN A 1 101 ? -21.062 -8.797 -0.59 1 69.25 101 GLN A CA 1
ATOM 803 C C . GLN A 1 101 ? -22.469 -8.18 -0.569 1 69.25 101 GLN A C 1
ATOM 805 O O . GLN A 1 101 ? -23.438 -8.828 -0.949 1 69.25 101 GLN A O 1
ATOM 810 N N . ALA A 1 102 ? -22.469 -6.992 -0.149 1 72.44 102 ALA A N 1
ATOM 811 C CA . ALA A 1 102 ? -23.75 -6.289 -0.038 1 72.44 102 ALA A CA 1
ATOM 812 C C . ALA A 1 102 ? -24.359 -6.055 -1.413 1 72.44 102 ALA A C 1
ATOM 814 O O . ALA A 1 102 ? -25.578 -5.945 -1.541 1 72.44 102 ALA A O 1
ATOM 815 N N . SER A 1 103 ? -23.516 -5.941 -2.369 1 68.75 103 SER A N 1
ATOM 816 C CA . SER A 1 103 ? -24 -5.656 -3.713 1 68.75 103 SER A CA 1
ATOM 817 C C . SER A 1 103 ? -24.516 -6.918 -4.391 1 68.75 103 SER A C 1
ATOM 819 O O . SER A 1 103 ? -25.078 -6.855 -5.492 1 68.75 103 SER A O 1
ATOM 821 N N . GLY A 1 104 ? -24.422 -8 -3.691 1 62.41 104 GLY A N 1
ATOM 822 C CA . GLY A 1 104 ? -25.016 -9.234 -4.191 1 62.41 104 GLY A CA 1
ATOM 823 C C . GLY A 1 104 ? -24.094 -10.016 -5.105 1 62.41 104 GLY A C 1
ATOM 824 O O . GLY A 1 104 ? -24.516 -10.945 -5.789 1 62.41 104 GLY A O 1
ATOM 825 N N . PHE A 1 105 ? -22.938 -9.516 -5.191 1 60.69 105 PHE A N 1
ATOM 826 C CA . PHE A 1 105 ? -22.016 -10.234 -6.066 1 60.69 105 PHE A CA 1
ATOM 827 C C . PHE A 1 105 ? -21.391 -11.414 -5.332 1 60.69 105 PHE A C 1
ATOM 829 O O . PHE A 1 105 ? -21.219 -11.375 -4.113 1 60.69 105 PHE A O 1
ATOM 836 N N . ASN A 1 106 ? -21.672 -12.672 -5.906 1 54 106 ASN A N 1
ATOM 837 C CA . ASN A 1 106 ? -21.078 -13.852 -5.289 1 54 106 ASN A CA 1
ATOM 838 C C . ASN A 1 106 ? -19.625 -14.031 -5.723 1 54 106 ASN A C 1
ATOM 840 O O . ASN A 1 106 ? -19.297 -13.844 -6.895 1 54 106 ASN A O 1
ATOM 844 N N . ILE A 1 107 ? -18.641 -13.664 -4.82 1 52.81 107 ILE A N 1
ATOM 845 C CA . ILE A 1 107 ? -17.281 -14.102 -5.137 1 52.81 107 ILE A CA 1
ATOM 846 C C . ILE A 1 107 ? -17.25 -15.617 -5.312 1 52.81 107 ILE A C 1
ATOM 848 O O . ILE A 1 107 ? -17.766 -16.359 -4.465 1 52.81 107 ILE A O 1
ATOM 852 N N . ALA A 1 108 ? -17.297 -16.016 -6.613 1 49.88 108 ALA A N 1
ATOM 853 C CA . ALA A 1 108 ? -17.156 -17.469 -6.773 1 49.88 108 ALA A CA 1
ATOM 854 C C . ALA A 1 108 ? -15.961 -17.984 -5.992 1 49.88 108 ALA A C 1
ATOM 856 O O . ALA A 1 108 ? -14.844 -17.484 -6.145 1 49.88 108 ALA A O 1
ATOM 857 N N . SER A 1 109 ? -16.25 -18.156 -4.719 1 47.31 109 SER A N 1
ATOM 858 C CA . SER A 1 109 ? -15.188 -18.781 -3.938 1 47.31 109 SER A CA 1
ATOM 859 C C . SER A 1 109 ? -14.625 -20 -4.652 1 47.31 109 SER A C 1
ATOM 861 O O . SER A 1 109 ? -15.367 -20.906 -5.031 1 47.31 109 SER A O 1
ATOM 863 N N . SER A 1 110 ? -13.672 -19.844 -5.566 1 49.06 110 SER A N 1
ATOM 864 C CA . SER A 1 110 ? -13.062 -21.156 -5.688 1 49.06 110 SER A CA 1
ATOM 865 C C . SER A 1 110 ? -13.055 -21.891 -4.348 1 49.06 110 SER A C 1
ATOM 867 O O . SER A 1 110 ? -13.172 -21.266 -3.293 1 49.06 110 SER A O 1
ATOM 869 N N . CYS A 1 111 ? -13.281 -23.141 -4.391 1 53.22 111 CYS A N 1
ATOM 870 C CA . CYS A 1 111 ? -13.18 -23.875 -3.143 1 53.22 111 CYS A CA 1
ATOM 871 C C . CYS A 1 111 ? -12.078 -23.312 -2.252 1 53.22 111 CYS A C 1
ATOM 873 O O . CYS A 1 111 ? -10.945 -23.141 -2.691 1 53.22 111 CYS A O 1
ATOM 875 N N . PRO A 1 112 ? -12.5 -22.641 -1.215 1 59.94 112 PRO A N 1
ATOM 876 C CA . PRO A 1 112 ? -11.5 -22.125 -0.276 1 59.94 112 PRO A CA 1
ATOM 877 C C . PRO A 1 112 ? -10.234 -22.984 -0.244 1 59.94 112 PRO A C 1
ATOM 879 O O . PRO A 1 112 ? -9.125 -22.453 -0.115 1 59.94 112 PRO A O 1
ATOM 882 N N . ASP A 1 113 ? -10.43 -24.234 -0.512 1 66.12 113 ASP A N 1
ATOM 883 C CA . ASP A 1 113 ? -9.297 -25.156 -0.47 1 66.12 113 ASP A CA 1
ATOM 884 C C . ASP A 1 113 ? -8.336 -24.891 -1.627 1 66.12 113 ASP A C 1
ATOM 886 O O . ASP A 1 113 ? -7.113 -24.953 -1.457 1 66.12 113 ASP A O 1
ATOM 890 N N . ASP A 1 114 ? -8.969 -24.547 -2.697 1 74.19 114 ASP A N 1
ATOM 891 C CA . ASP A 1 114 ? -8.141 -24.281 -3.869 1 74.19 114 ASP A CA 1
ATOM 892 C C . ASP A 1 114 ? -7.32 -23 -3.688 1 74.19 114 ASP A C 1
ATOM 894 O O . ASP A 1 114 ? -6.148 -22.953 -4.055 1 74.19 114 ASP A O 1
ATOM 898 N N . ALA A 1 115 ? -7.914 -22.109 -3.045 1 75.94 115 ALA A N 1
ATOM 899 C CA . ALA A 1 115 ? -7.23 -20.844 -2.803 1 75.94 115 ALA A CA 1
ATOM 900 C C . ALA A 1 115 ? -6.059 -21.031 -1.843 1 75.94 115 ALA A C 1
ATOM 902 O O . ALA A 1 115 ? -4.992 -20.438 -2.035 1 75.94 115 ALA A O 1
ATOM 903 N N . VAL A 1 116 ? -6.285 -21.812 -0.893 1 79.94 116 VAL A N 1
ATOM 904 C CA . VAL A 1 116 ? -5.242 -22.078 0.095 1 79.94 116 VAL A CA 1
ATOM 905 C C . VAL A 1 116 ? -4.098 -22.844 -0.553 1 79.94 116 VAL A C 1
ATOM 907 O O . VAL A 1 116 ? -2.924 -22.562 -0.308 1 79.94 116 VAL A O 1
ATOM 910 N N . LEU A 1 117 ? -4.48 -23.844 -1.329 1 84.56 117 LEU A N 1
ATOM 911 C CA . LEU A 1 117 ? -3.471 -24.641 -2.014 1 84.56 117 LEU A CA 1
ATOM 912 C C . LEU A 1 117 ? -2.637 -23.781 -2.953 1 84.56 117 LEU A C 1
ATOM 914 O O . LEU A 1 117 ? -1.416 -23.938 -3.025 1 84.56 117 LEU A O 1
ATOM 918 N N . LYS A 1 118 ? -3.252 -22.891 -3.643 1 85.25 118 LYS A N 1
ATOM 919 C CA . LYS A 1 118 ? -2.537 -22 -4.555 1 85.25 118 LYS A CA 1
ATOM 920 C C . LYS A 1 118 ? -1.626 -21.047 -3.789 1 85.25 118 LYS A C 1
ATOM 922 O O . LYS A 1 118 ? -0.52 -20.734 -4.238 1 85.25 118 LYS A O 1
ATOM 927 N N . SER A 1 119 ? -2.133 -20.609 -2.676 1 87.69 119 SER A N 1
ATOM 928 C CA . SER A 1 119 ? -1.311 -19.75 -1.843 1 87.69 119 SER A CA 1
ATOM 929 C C . SER A 1 119 ? -0.055 -20.469 -1.36 1 87.69 119 SER A C 1
ATOM 931 O O . SER A 1 119 ? 1.038 -19.891 -1.377 1 87.69 119 SER A O 1
ATOM 933 N N . LYS A 1 120 ? -0.243 -21.672 -0.936 1 90 120 LYS A N 1
ATOM 934 C CA . LYS A 1 120 ? 0.899 -22.469 -0.508 1 90 120 LYS A CA 1
ATOM 935 C C . LYS A 1 120 ? 1.869 -22.703 -1.663 1 90 120 LYS A C 1
ATOM 937 O O . LYS A 1 120 ? 3.086 -22.656 -1.479 1 90 120 LYS A O 1
ATOM 942 N N . ALA A 1 121 ? 1.29 -22.953 -2.771 1 91.56 121 ALA A N 1
ATOM 943 C CA . ALA A 1 121 ? 2.111 -23.141 -3.965 1 91.56 121 ALA A CA 1
ATOM 944 C C . ALA A 1 121 ? 2.904 -21.891 -4.293 1 91.56 121 ALA A C 1
ATOM 946 O O . ALA A 1 121 ? 4.066 -21.969 -4.707 1 91.56 121 ALA A O 1
ATOM 947 N N . ALA A 1 122 ? 2.281 -20.797 -4.16 1 92.19 122 ALA A N 1
ATOM 948 C CA . ALA A 1 122 ? 2.951 -19.516 -4.406 1 92.19 122 ALA A CA 1
ATOM 949 C C . ALA A 1 122 ? 4.129 -19.328 -3.457 1 92.19 122 ALA A C 1
ATOM 951 O O . ALA A 1 122 ? 5.219 -18.938 -3.881 1 92.19 122 ALA A O 1
ATOM 952 N N . ASN A 1 123 ? 3.891 -19.625 -2.172 1 93.19 123 ASN A N 1
ATOM 953 C CA . ASN A 1 123 ? 4.961 -19.5 -1.188 1 93.19 123 ASN A CA 1
ATOM 954 C C . ASN A 1 123 ? 6.117 -20.453 -1.502 1 93.19 123 ASN A C 1
ATOM 956 O O . ASN A 1 123 ? 7.285 -20.062 -1.41 1 93.19 123 ASN A O 1
ATOM 960 N N . ASN A 1 124 ? 5.777 -21.625 -1.866 1 94.88 124 ASN A N 1
ATOM 961 C CA . ASN A 1 124 ? 6.789 -22.594 -2.244 1 94.88 124 ASN A CA 1
ATOM 962 C C . ASN A 1 124 ? 7.57 -22.156 -3.477 1 94.88 124 ASN A C 1
ATOM 964 O O . ASN A 1 124 ? 8.773 -22.391 -3.572 1 94.88 124 ASN A O 1
ATOM 968 N N . ALA A 1 125 ? 6.883 -21.562 -4.426 1 95.06 125 ALA A N 1
ATOM 969 C CA . ALA A 1 125 ? 7.523 -21.062 -5.641 1 95.06 125 ALA A CA 1
ATOM 970 C C . A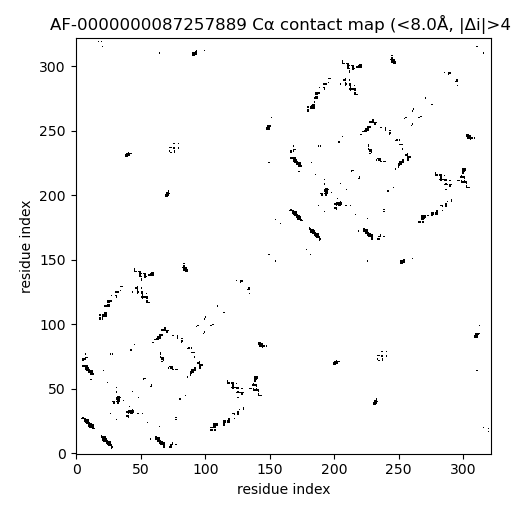LA A 1 125 ? 8.562 -20 -5.312 1 95.06 125 ALA A C 1
ATOM 972 O O . ALA A 1 125 ? 9.609 -19.922 -5.957 1 95.06 125 ALA A O 1
ATOM 973 N N . VAL A 1 126 ? 8.273 -19.188 -4.336 1 95.12 126 VAL A N 1
ATOM 974 C CA . VAL A 1 126 ? 9.219 -18.172 -3.896 1 95.12 126 VAL A CA 1
ATOM 975 C C . VAL A 1 126 ? 10.484 -18.828 -3.355 1 95.12 126 VAL A C 1
ATOM 977 O O . VAL A 1 126 ? 11.602 -18.469 -3.73 1 95.12 126 VAL A O 1
ATOM 980 N N . GLU A 1 127 ? 10.297 -19.812 -2.531 1 94.25 127 GLU A N 1
ATOM 981 C CA . GLU A 1 127 ? 11.43 -20.547 -1.96 1 94.25 127 GLU A CA 1
ATOM 982 C C . GLU A 1 127 ? 12.281 -21.188 -3.053 1 94.25 127 GLU A C 1
ATOM 984 O O . GLU A 1 127 ? 13.508 -21.109 -3.008 1 94.25 127 GLU A O 1
ATOM 989 N N . THR A 1 128 ? 11.609 -21.781 -3.959 1 94.19 128 THR A N 1
ATOM 990 C CA . THR A 1 128 ? 12.297 -22.453 -5.059 1 94.19 128 THR A CA 1
ATOM 991 C C . THR A 1 128 ? 13.117 -21.453 -5.871 1 94.19 128 THR A C 1
ATOM 993 O O . THR A 1 128 ? 14.258 -21.734 -6.246 1 94.19 128 THR A O 1
ATOM 996 N N . ALA A 1 129 ? 12.562 -20.312 -6.18 1 93.75 129 ALA A N 1
ATOM 997 C CA . ALA A 1 129 ? 13.25 -19.297 -6.957 1 93.75 129 ALA A CA 1
ATOM 998 C C . ALA A 1 129 ? 14.523 -18.828 -6.25 1 93.75 129 ALA A C 1
ATOM 1000 O O . ALA A 1 129 ? 15.562 -18.656 -6.887 1 93.75 129 ALA A O 1
ATOM 1001 N N . TYR A 1 130 ? 14.469 -18.672 -4.953 1 94.44 130 TYR A N 1
ATOM 1002 C CA . TYR A 1 130 ? 15.625 -18.172 -4.215 1 94.44 130 TYR A CA 1
ATOM 1003 C C . TYR A 1 130 ? 16.672 -19.266 -4.02 1 94.44 130 TYR A C 1
ATOM 1005 O O . TYR A 1 130 ? 17.828 -18.984 -3.738 1 94.44 130 TYR A O 1
ATOM 1013 N N . ASN A 1 131 ? 16.266 -20.453 -4.102 1 92.69 131 ASN A N 1
ATOM 1014 C CA . ASN A 1 131 ? 17.203 -21.562 -4.035 1 92.69 131 ASN A CA 1
ATOM 1015 C C . ASN A 1 131 ? 17.812 -21.859 -5.398 1 92.69 131 ASN A C 1
ATOM 1017 O O . ASN A 1 131 ? 18.531 -22.844 -5.559 1 92.69 131 ASN A O 1
ATOM 1021 N N . GLY A 1 132 ? 17.469 -21.031 -6.406 1 87.12 132 GLY A N 1
ATOM 1022 C CA . GLY A 1 132 ? 18.094 -21.125 -7.715 1 87.12 132 GLY A CA 1
ATOM 1023 C C . GLY A 1 132 ? 17.438 -22.156 -8.617 1 87.12 132 GLY A C 1
ATOM 1024 O O . GLY A 1 132 ? 18.016 -22.562 -9.633 1 87.12 132 GLY A O 1
ATOM 1025 N N . LYS A 1 133 ? 16.359 -22.594 -8.141 1 83.69 133 LYS A N 1
ATOM 1026 C CA . LYS A 1 133 ? 15.641 -23.547 -8.984 1 83.69 133 LYS A CA 1
ATOM 1027 C C . LYS A 1 133 ? 14.625 -22.844 -9.875 1 83.69 133 LYS A C 1
ATOM 1029 O O . LYS A 1 133 ? 14.094 -21.781 -9.508 1 83.69 133 LYS A O 1
ATOM 1034 N N . LEU A 1 134 ? 14.602 -23.312 -11.055 1 71.69 134 LEU A N 1
ATOM 1035 C CA . LEU A 1 134 ? 13.648 -22.719 -11.984 1 71.69 134 LEU A CA 1
ATOM 1036 C C . LEU A 1 134 ? 12.219 -23.094 -11.609 1 71.69 134 LEU A C 1
ATOM 1038 O O . LEU A 1 134 ? 11.945 -24.234 -11.242 1 71.69 134 LEU A O 1
ATOM 1042 N N . ALA A 1 135 ? 11.508 -22.062 -11.406 1 67.06 135 ALA A N 1
ATOM 1043 C CA . ALA A 1 135 ? 10.094 -22.312 -11.156 1 67.06 135 ALA A CA 1
ATOM 1044 C C . ALA A 1 135 ? 9.453 -23.047 -12.336 1 67.06 135 ALA A C 1
ATOM 1046 O O . ALA A 1 135 ? 9.977 -23.016 -13.445 1 67.06 135 ALA A O 1
ATOM 1047 N N . ASN A 1 136 ? 8.422 -23.875 -12.016 1 68.19 136 ASN A N 1
ATOM 1048 C CA . ASN A 1 136 ? 7.656 -24.469 -13.117 1 68.19 136 ASN A CA 1
ATOM 1049 C C . ASN A 1 136 ? 7.285 -23.422 -14.164 1 68.19 136 ASN A C 1
ATOM 1051 O O . ASN A 1 136 ? 7.746 -22.281 -14.094 1 68.19 136 ASN A O 1
ATOM 1055 N N . ALA A 1 137 ? 6.316 -23.656 -14.969 1 71.19 137 ALA A N 1
ATOM 1056 C CA . ALA A 1 137 ? 5.844 -22.812 -16.062 1 71.19 137 ALA A CA 1
ATOM 1057 C C . ALA A 1 137 ? 5.504 -21.406 -15.547 1 71.19 137 ALA A C 1
ATOM 1059 O O . ALA A 1 137 ? 4.645 -21.25 -14.672 1 71.19 137 ALA A O 1
ATOM 1060 N N . VAL A 1 138 ? 6.359 -20.484 -15.82 1 83.12 138 VAL A N 1
ATOM 1061 C CA . VAL A 1 138 ? 6.113 -19.078 -15.477 1 83.12 138 VAL A CA 1
ATOM 1062 C C . VAL A 1 138 ? 5.172 -18.453 -16.5 1 83.12 138 VAL A C 1
ATOM 1064 O O . VAL A 1 138 ? 5.484 -18.406 -17.688 1 83.12 138 VAL A O 1
ATOM 1067 N N . THR A 1 139 ? 3.994 -18.203 -16.156 1 87.56 139 THR A N 1
ATOM 1068 C CA . THR A 1 139 ? 2.977 -17.625 -17.016 1 87.56 139 THR A CA 1
ATOM 1069 C C . THR A 1 139 ? 2.898 -16.109 -16.812 1 87.56 139 THR A C 1
ATOM 1071 O O . THR A 1 139 ? 2.316 -15.391 -17.625 1 87.56 139 THR A O 1
ATOM 1074 N N . PHE A 1 140 ? 3.479 -15.672 -15.758 1 92.12 140 PHE A N 1
ATOM 1075 C CA . PHE A 1 140 ? 3.486 -14.25 -15.43 1 92.12 140 PHE A CA 1
ATOM 1076 C C . PHE A 1 140 ? 4.895 -13.68 -15.531 1 92.12 140 PHE A C 1
ATOM 1078 O O . PHE A 1 140 ? 5.836 -14.227 -14.961 1 92.12 140 PHE A O 1
ATOM 1085 N N . GLN A 1 141 ? 5.035 -12.602 -16.25 1 93.88 141 GLN A N 1
ATOM 1086 C CA . GLN A 1 141 ? 6.309 -11.922 -16.422 1 93.88 141 GLN A CA 1
ATOM 1087 C C . GLN A 1 141 ? 6.316 -10.578 -15.703 1 93.88 141 GLN A C 1
ATOM 1089 O O . GLN A 1 141 ? 5.297 -9.883 -15.672 1 93.88 141 GLN A O 1
ATOM 1094 N N . THR A 1 142 ? 7.441 -10.281 -15.164 1 95 142 THR A N 1
ATOM 1095 C CA . THR A 1 142 ? 7.559 -9.039 -14.406 1 95 142 THR A CA 1
ATOM 1096 C C . THR A 1 142 ? 8.383 -8.008 -15.18 1 95 142 THR A C 1
ATOM 1098 O O . THR A 1 142 ? 9.148 -8.367 -16.078 1 95 142 THR A O 1
ATOM 1101 N N . GLU A 1 143 ? 8.172 -6.816 -14.992 1 92.81 143 GLU A N 1
ATOM 1102 C CA . GLU A 1 143 ? 8.945 -5.656 -15.43 1 92.81 143 GLU A CA 1
ATOM 1103 C C . GLU A 1 143 ? 9.109 -4.648 -14.289 1 92.81 143 GLU A C 1
ATOM 1105 O O . GLU A 1 143 ? 8.18 -3.887 -13.992 1 92.81 143 GLU A O 1
ATOM 1110 N N . PHE A 1 144 ? 10.312 -4.648 -13.75 1 92.56 144 PHE A N 1
ATOM 1111 C CA . PHE A 1 144 ? 10.555 -3.791 -12.602 1 92.56 144 PHE A CA 1
ATOM 1112 C C . PHE A 1 144 ? 10.547 -2.322 -13.008 1 92.56 144 PHE A C 1
ATOM 1114 O O . PHE A 1 144 ? 11.164 -1.945 -14.008 1 92.56 144 PHE A O 1
ATOM 1121 N N . ARG A 1 145 ? 9.859 -1.484 -12.172 1 88.25 145 ARG A N 1
ATOM 1122 C CA . ARG A 1 145 ? 9.734 -0.052 -12.422 1 88.25 145 ARG A CA 1
ATOM 1123 C C . ARG A 1 145 ? 10.414 0.756 -11.32 1 88.25 145 ARG A C 1
ATOM 1125 O O . ARG A 1 145 ? 9.766 1.146 -10.344 1 88.25 145 ARG A O 1
ATOM 1132 N N . PRO A 1 146 ? 11.719 1.081 -11.523 1 84.62 146 PRO A N 1
ATOM 1133 C CA . PRO A 1 146 ? 12.477 1.765 -10.469 1 84.62 146 PRO A CA 1
ATOM 1134 C C . PRO A 1 146 ? 11.984 3.189 -10.227 1 84.62 146 PRO A C 1
ATOM 1136 O O . PRO A 1 146 ? 12.273 3.773 -9.18 1 84.62 146 PRO A O 1
ATOM 1139 N N . GLN A 1 147 ? 11.133 3.74 -11.133 1 82.62 147 GLN A N 1
ATOM 1140 C CA . GLN A 1 147 ? 10.703 5.133 -11.023 1 82.62 147 GLN A CA 1
ATOM 1141 C C . GLN A 1 147 ? 9.711 5.312 -9.875 1 82.62 147 GLN A C 1
ATOM 1143 O O . GLN A 1 147 ? 9.43 6.438 -9.461 1 82.62 147 GLN A O 1
ATOM 1148 N N . LEU A 1 148 ? 9.172 4.203 -9.406 1 82.38 148 LEU A N 1
ATOM 1149 C CA . LEU A 1 148 ? 8.219 4.285 -8.305 1 82.38 148 LEU A CA 1
ATOM 1150 C C . LEU A 1 148 ? 8.938 4.324 -6.961 1 82.38 148 LEU A C 1
ATOM 1152 O O . LEU A 1 148 ? 8.32 4.586 -5.93 1 82.38 148 LEU A O 1
ATOM 1156 N N . PHE A 1 149 ? 10.273 4.09 -7.059 1 76.38 149 PHE A N 1
ATOM 1157 C CA . PHE A 1 149 ? 11.094 4.113 -5.852 1 76.38 149 PHE A CA 1
ATOM 1158 C C . PHE A 1 149 ? 11.922 5.391 -5.785 1 76.38 149 PHE A C 1
ATOM 1160 O O . PHE A 1 149 ? 12.266 5.969 -6.816 1 76.38 149 PHE A O 1
ATOM 1167 N N . TRP A 1 150 ? 12.086 5.867 -4.621 1 72.75 150 TRP A N 1
ATOM 1168 C CA . TRP A 1 150 ? 13.07 6.914 -4.383 1 72.75 150 TRP A CA 1
ATOM 1169 C C . TRP A 1 150 ? 14.406 6.32 -3.949 1 72.75 150 TRP A C 1
ATOM 1171 O O . TRP A 1 150 ? 14.453 5.48 -3.049 1 72.75 150 TRP A O 1
ATOM 1181 N N . THR A 1 151 ? 15.305 6.57 -4.73 1 68.94 151 THR A N 1
ATOM 1182 C CA . THR A 1 151 ? 16.641 6.105 -4.379 1 68.94 151 THR A CA 1
ATOM 1183 C C . THR A 1 151 ? 17.5 7.266 -3.895 1 68.94 151 THR A C 1
ATOM 1185 O O . THR A 1 151 ? 17.25 8.422 -4.223 1 68.94 151 THR A O 1
ATOM 1188 N N . LEU A 1 152 ? 18.375 7.012 -3.037 1 64.81 152 LEU A N 1
ATOM 1189 C CA . LEU A 1 152 ? 19.297 8.023 -2.514 1 64.81 152 LEU A CA 1
ATOM 1190 C C . LEU A 1 152 ? 20.031 8.734 -3.646 1 64.81 152 LEU A C 1
ATOM 1192 O O . LEU A 1 152 ? 20.359 9.914 -3.531 1 64.81 152 LEU A O 1
ATOM 1196 N N . GLU A 1 153 ? 20.281 8.016 -4.629 1 62.56 153 GLU A N 1
ATOM 1197 C CA . GLU A 1 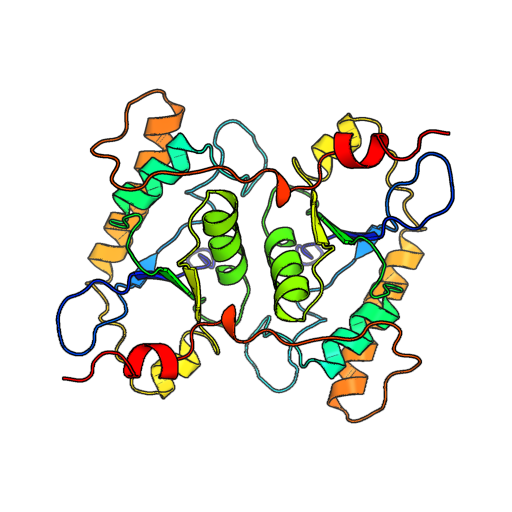153 ? 20.938 8.625 -5.773 1 62.56 153 GLU A CA 1
ATOM 1198 C C . GLU A 1 153 ? 20.094 9.75 -6.367 1 62.56 153 GLU A C 1
ATOM 1200 O O . GLU A 1 153 ? 20.625 10.781 -6.781 1 62.56 153 GLU A O 1
ATOM 1205 N N . LYS A 1 154 ? 18.828 9.539 -6.355 1 61.19 154 LYS A N 1
ATOM 1206 C CA . LYS A 1 154 ? 17.922 10.547 -6.879 1 61.19 154 LYS A CA 1
ATOM 1207 C C . LYS A 1 154 ? 17.891 11.781 -5.977 1 61.19 154 LYS A C 1
ATOM 1209 O O . LYS A 1 154 ? 17.641 12.898 -6.449 1 61.19 154 LYS A O 1
ATOM 1214 N N . GLY A 1 155 ? 18.062 11.617 -4.738 1 57.12 155 GLY A N 1
ATOM 1215 C CA . GLY A 1 155 ? 18.125 12.727 -3.805 1 57.12 155 GLY A CA 1
ATOM 1216 C C . GLY A 1 155 ? 19.406 13.516 -3.883 1 57.12 155 GLY A C 1
ATOM 1217 O O . GLY A 1 155 ? 19.438 14.711 -3.584 1 57.12 155 GLY A O 1
ATOM 1218 N N . GLN A 1 156 ? 20.531 12.82 -4.16 1 53.81 156 GLN A N 1
ATOM 1219 C CA . GLN A 1 156 ? 21.844 13.461 -4.227 1 53.81 156 GLN A CA 1
ATOM 1220 C C . GLN A 1 156 ? 21.984 14.281 -5.504 1 53.81 156 GLN A C 1
ATOM 1222 O O . GLN A 1 156 ? 22.656 15.32 -5.512 1 53.81 156 GLN A O 1
ATOM 1227 N N . THR A 1 157 ? 21.531 13.828 -6.527 1 45.06 157 THR A N 1
ATOM 1228 C CA . THR A 1 157 ? 21.875 14.547 -7.746 1 45.06 157 THR A CA 1
ATOM 1229 C C . THR A 1 157 ? 21.375 15.984 -7.691 1 45.06 157 THR A C 1
ATOM 1231 O O . THR A 1 157 ? 22 16.891 -8.258 1 45.06 157 THR A O 1
ATOM 1234 N N . LYS A 1 158 ? 20.328 16.328 -7.191 1 39.09 158 LYS A N 1
ATOM 1235 C CA . LYS A 1 158 ? 19.953 17.719 -7.484 1 39.09 158 LYS A CA 1
ATOM 1236 C C . LYS A 1 158 ? 20.594 18.688 -6.496 1 39.09 158 LYS A C 1
ATOM 1238 O O . LYS A 1 158 ? 20.328 19.891 -6.543 1 39.09 158 LYS A O 1
ATOM 1243 N N . CYS A 1 159 ? 21.172 18.203 -5.402 1 33.88 159 CYS A N 1
ATOM 1244 C CA . CYS A 1 159 ? 21.812 19.297 -4.664 1 33.88 159 CYS A CA 1
ATOM 1245 C C . CYS A 1 159 ? 23.141 19.688 -5.301 1 33.88 159 CYS A C 1
ATOM 1247 O O . CYS A 1 159 ? 24.156 19.031 -5.055 1 33.88 159 CYS A O 1
ATOM 1249 N N . SER A 1 160 ? 23.297 19.578 -6.523 1 27.3 160 SER A N 1
ATOM 1250 C CA . SER A 1 160 ? 24.516 20.312 -6.891 1 27.3 160 SER A CA 1
ATOM 1251 C C . SER A 1 160 ? 24.562 21.672 -6.227 1 27.3 160 SER A C 1
ATOM 1253 O O . SER A 1 160 ? 23.703 22.531 -6.477 1 27.3 160 SER A O 1
ATOM 1255 N N . CYS A 1 161 ? 25.25 21.641 -5.07 1 24.67 161 CYS A N 1
ATOM 1256 C CA . CYS A 1 161 ? 25.875 22.875 -4.641 1 24.67 161 CYS A CA 1
ATOM 1257 C C . CYS A 1 161 ? 26.797 23.438 -5.727 1 24.67 161 CYS A C 1
ATOM 1259 O O . CYS A 1 161 ? 27.453 22.672 -6.438 1 24.67 161 CYS A O 1
ATOM 1261 N N . MET B 1 1 ? 4.559 -2.002 25.031 1 16.73 1 MET B N 1
ATOM 1262 C CA . MET B 1 1 ? 5.105 -2.133 23.688 1 16.73 1 MET B CA 1
ATOM 1263 C C . MET B 1 1 ? 4.23 -1.41 22.672 1 16.73 1 MET B C 1
ATOM 1265 O O . MET B 1 1 ? 3.02 -1.637 22.625 1 16.73 1 MET B O 1
ATOM 1269 N N . LEU B 1 2 ? 4.402 -0.172 22.391 1 24.23 2 LEU B N 1
ATOM 1270 C CA . LEU B 1 2 ? 3.463 0.72 21.734 1 24.23 2 LEU B CA 1
ATOM 1271 C C . LEU B 1 2 ? 2.938 0.09 20.438 1 24.23 2 LEU B C 1
ATOM 1273 O O . LEU B 1 2 ? 3.639 -0.695 19.797 1 24.23 2 LEU B O 1
ATOM 1277 N N . PRO B 1 3 ? 1.75 -0.198 20.281 1 26.97 3 PRO B N 1
ATOM 1278 C CA . PRO B 1 3 ? 1.236 -0.925 19.109 1 26.97 3 PRO B CA 1
ATOM 1279 C C . PRO B 1 3 ? 1.99 -0.591 17.828 1 26.97 3 PRO B C 1
ATOM 1281 O O . PRO B 1 3 ? 2.576 0.489 17.719 1 26.97 3 PRO B O 1
ATOM 1284 N N . GLY B 1 4 ? 2.734 -1.539 17.312 1 28.64 4 GLY B N 1
ATOM 1285 C CA . GLY B 1 4 ? 3.656 -1.388 16.203 1 28.64 4 GLY B CA 1
ATOM 1286 C C . GLY B 1 4 ? 3.197 -0.362 15.18 1 28.64 4 GLY B C 1
ATOM 1287 O O . GLY B 1 4 ? 2.326 -0.645 14.352 1 28.64 4 GLY B O 1
ATOM 1288 N N . THR B 1 5 ? 2.959 0.812 15.656 1 31.47 5 THR B N 1
ATOM 1289 C CA . THR B 1 5 ? 2.578 1.992 14.891 1 31.47 5 THR B CA 1
ATOM 1290 C C . THR B 1 5 ? 3.355 2.059 13.578 1 31.47 5 THR B C 1
ATOM 1292 O O . THR B 1 5 ? 4.586 2.01 13.578 1 31.47 5 THR B O 1
ATOM 1295 N N . CYS B 1 6 ? 2.961 1.306 12.68 1 34.97 6 CYS B N 1
ATOM 1296 C CA . CYS B 1 6 ? 3.516 1.438 11.336 1 34.97 6 CYS B CA 1
ATOM 1297 C C . CYS B 1 6 ? 3.941 2.875 11.062 1 34.97 6 CYS B C 1
ATOM 1299 O O . CYS B 1 6 ? 3.104 3.777 11.008 1 34.97 6 CYS B O 1
ATOM 1301 N N . HIS B 1 7 ? 4.898 3.439 11.93 1 42.97 7 HIS B N 1
ATOM 1302 C CA . HIS B 1 7 ? 5.512 4.746 11.719 1 42.97 7 HIS B CA 1
ATOM 1303 C C . HIS B 1 7 ? 5.906 4.945 10.258 1 42.97 7 HIS B C 1
ATOM 1305 O O . HIS B 1 7 ? 6.938 4.441 9.812 1 42.97 7 HIS B O 1
ATOM 1311 N N . THR B 1 8 ? 4.926 4.801 9.383 1 48.59 8 THR B N 1
ATOM 1312 C CA . THR B 1 8 ? 5.297 5.293 8.062 1 48.59 8 THR B CA 1
ATOM 1313 C C . THR B 1 8 ? 5.809 6.727 8.141 1 48.59 8 THR B C 1
ATOM 1315 O O . THR B 1 8 ? 5.242 7.555 8.867 1 48.59 8 THR B O 1
ATOM 1318 N N . ARG B 1 9 ? 7.074 6.824 8.188 1 54.75 9 ARG B N 1
ATOM 1319 C CA . ARG B 1 9 ? 7.68 8.148 8.102 1 54.75 9 ARG B CA 1
ATOM 1320 C C . ARG B 1 9 ? 7.66 8.672 6.672 1 54.75 9 ARG B C 1
ATOM 1322 O O . ARG B 1 9 ? 7.789 7.902 5.723 1 54.75 9 ARG B O 1
ATOM 1329 N N . ALA B 1 10 ? 6.812 9.719 6.5 1 49 10 ALA B N 1
ATOM 1330 C CA . ALA B 1 10 ? 6.836 10.414 5.215 1 49 10 ALA B CA 1
ATOM 1331 C C . ALA B 1 10 ? 7.797 11.602 5.258 1 49 10 ALA B C 1
ATOM 1333 O O . ALA B 1 10 ? 7.828 12.344 6.242 1 49 10 ALA B O 1
ATOM 1334 N N . GLY B 1 11 ? 8.953 11.492 4.723 1 47.62 11 GLY B N 1
ATOM 1335 C CA . GLY B 1 11 ? 9.852 12.641 4.645 1 47.62 11 GLY B CA 1
ATOM 1336 C C . GLY B 1 11 ? 9.562 13.547 3.465 1 47.62 11 GLY B C 1
ATOM 1337 O O . GLY B 1 11 ? 9.062 13.094 2.434 1 47.62 11 GLY B O 1
ATOM 1338 N N . THR B 1 12 ? 9.062 14.852 3.717 1 39.91 12 THR B N 1
ATOM 1339 C CA . THR B 1 12 ? 8.945 15.852 2.658 1 39.91 12 THR B CA 1
ATOM 1340 C C . THR B 1 12 ? 10.305 16.5 2.373 1 39.91 12 THR B C 1
ATOM 1342 O O . THR B 1 12 ? 11.141 16.609 3.268 1 39.91 12 THR B O 1
ATOM 1345 N N . HIS B 1 13 ? 10.883 16.281 1.146 1 42.72 13 HIS B N 1
ATOM 1346 C CA . HIS B 1 13 ? 12.039 17.062 0.719 1 42.72 13 HIS B CA 1
ATOM 1347 C C . HIS B 1 13 ? 11.695 18.547 0.607 1 42.72 13 HIS B C 1
ATOM 1349 O O . HIS B 1 13 ? 10.906 18.938 -0.254 1 42.72 13 HIS B O 1
ATOM 1355 N N . GLY B 1 14 ? 11.609 19.297 1.665 1 36.5 14 GLY B N 1
ATOM 1356 C CA . GLY B 1 14 ? 11.555 20.734 1.462 1 36.5 14 GLY B CA 1
ATOM 1357 C C . GLY B 1 14 ? 12.836 21.312 0.874 1 36.5 14 GLY B C 1
ATOM 1358 O O . GLY B 1 14 ? 13.867 20.641 0.867 1 36.5 14 GLY B O 1
ATOM 1359 N N . LYS B 1 15 ? 12.867 22.453 0.144 1 36.34 15 LYS B N 1
ATOM 1360 C CA . LYS B 1 15 ? 13.859 23.281 -0.539 1 36.34 15 LYS B CA 1
ATOM 1361 C C . LYS B 1 15 ? 15.102 23.469 0.33 1 36.34 15 LYS B C 1
ATOM 1363 O O . LYS B 1 15 ? 16.094 24.062 -0.116 1 36.34 15 LYS B O 1
ATOM 1368 N N . ASN B 1 16 ? 15.07 23.766 1.636 1 34.16 16 ASN B N 1
ATOM 1369 C CA . ASN B 1 16 ? 16.266 24.469 2.082 1 34.16 16 ASN B CA 1
ATOM 1370 C C . ASN B 1 16 ? 17.516 23.641 1.896 1 34.16 16 ASN B C 1
ATOM 1372 O O . ASN B 1 16 ? 17.484 22.578 1.268 1 34.16 16 ASN B O 1
ATOM 1376 N N . THR B 1 17 ? 18.469 23.641 3.135 1 36.31 17 THR B N 1
ATOM 1377 C CA . THR B 1 17 ? 19.922 23.469 3.164 1 36.31 17 THR B CA 1
ATOM 1378 C C . THR B 1 17 ? 20.312 22.125 2.555 1 36.31 17 THR B C 1
ATOM 1380 O O . THR B 1 17 ? 19.469 21.266 2.332 1 36.31 17 THR B O 1
ATOM 1383 N N . ARG B 1 18 ? 21.672 21.625 2.979 1 36.31 18 ARG B N 1
ATOM 1384 C CA . ARG B 1 18 ? 22.719 20.641 2.746 1 36.31 18 ARG B CA 1
ATOM 1385 C C . ARG B 1 18 ? 22.141 19.234 2.693 1 36.31 18 ARG B C 1
ATOM 1387 O O . ARG B 1 18 ? 22.719 18.328 2.084 1 36.31 18 ARG B O 1
ATOM 1394 N N . TRP B 1 19 ? 21.75 18.844 3.865 1 41 19 TRP B N 1
ATOM 1395 C CA . TRP B 1 19 ? 21.297 17.453 3.969 1 41 19 TRP B CA 1
ATOM 1396 C C . TRP B 1 19 ? 19.797 17.344 3.703 1 41 19 TRP B C 1
ATOM 1398 O O . TRP B 1 19 ? 18.984 17.641 4.578 1 41 19 TRP B O 1
ATOM 1408 N N . PRO B 1 20 ? 19.266 17.922 2.639 1 40.88 20 PRO B N 1
ATOM 1409 C CA . PRO B 1 20 ? 17.891 18.312 2.312 1 40.88 20 PRO B CA 1
ATOM 1410 C C . PRO B 1 20 ? 16.859 17.359 2.895 1 40.88 20 PRO B C 1
ATOM 1412 O O . PRO B 1 20 ? 15.68 17.719 2.998 1 40.88 20 PRO B O 1
ATOM 1415 N N . ILE B 1 21 ? 16.984 16.281 2.6 1 44.94 21 ILE B N 1
ATOM 1416 C CA . ILE B 1 21 ? 15.742 15.516 2.693 1 44.94 21 ILE B CA 1
ATOM 1417 C C . ILE B 1 21 ? 15.133 15.68 4.086 1 44.94 21 ILE B C 1
ATOM 1419 O O . ILE B 1 21 ? 13.961 16.047 4.219 1 44.94 21 ILE B O 1
ATOM 1423 N N . PHE B 1 22 ? 15.016 15.047 5.285 1 50.25 22 PHE B N 1
ATOM 1424 C CA . PHE B 1 22 ? 13.961 14.062 5.516 1 50.25 22 PHE B CA 1
ATOM 1425 C C . PHE B 1 22 ? 13.117 14.453 6.73 1 50.25 22 PHE B C 1
ATOM 1427 O O . PHE B 1 22 ? 13.5 14.172 7.867 1 50.25 22 PHE B O 1
ATOM 1434 N N . LEU B 1 23 ? 12.453 15.695 6.809 1 52.78 23 LEU B N 1
ATOM 1435 C CA . LEU B 1 23 ? 11.516 15.711 7.926 1 52.78 23 LEU B CA 1
ATOM 1436 C C . LEU B 1 23 ? 10.797 14.367 8.047 1 52.78 23 LEU B C 1
ATOM 1438 O O . LEU B 1 23 ? 10.164 13.906 7.098 1 52.78 23 LEU B O 1
ATOM 1442 N N . ALA B 1 24 ? 11.156 13.828 9.102 1 66.5 24 ALA B N 1
ATOM 1443 C CA . ALA B 1 24 ? 10.508 12.555 9.406 1 66.5 24 ALA B CA 1
ATOM 1444 C C . ALA B 1 24 ? 9.133 12.781 10.023 1 66.5 24 ALA B C 1
ATOM 1446 O O . ALA B 1 24 ? 9 13.477 11.039 1 66.5 24 ALA B O 1
ATOM 1447 N N . LEU B 1 25 ? 8.141 12.734 9.297 1 76.06 25 LEU B N 1
ATOM 1448 C CA . LEU B 1 25 ? 6.77 12.812 9.781 1 76.06 25 LEU B CA 1
ATOM 1449 C C . LEU B 1 25 ? 6.199 11.422 10.016 1 76.06 25 LEU B C 1
ATOM 1451 O O . LEU B 1 25 ? 6.633 10.453 9.391 1 76.06 25 LEU B O 1
ATOM 1455 N N . TYR B 1 26 ? 5.402 11.422 11.055 1 81.62 26 TYR B N 1
ATOM 1456 C CA . TYR B 1 26 ? 4.703 10.18 11.344 1 81.62 26 TYR B CA 1
ATOM 1457 C C . TYR B 1 26 ? 3.301 10.188 10.742 1 81.62 26 TYR B C 1
ATOM 1459 O O . TYR B 1 26 ? 2.494 11.07 11.047 1 81.62 26 TYR B O 1
ATOM 1467 N N . PHE B 1 27 ? 3.064 9.359 9.812 1 87.88 27 PHE B N 1
ATOM 1468 C CA . PHE B 1 27 ? 1.748 9.203 9.211 1 87.88 27 PHE B CA 1
ATOM 1469 C C . PHE B 1 27 ? 0.982 8.062 9.875 1 87.88 27 PHE B C 1
ATOM 1471 O O . PHE B 1 27 ? 1.334 6.895 9.711 1 87.88 27 PHE B O 1
ATOM 1478 N N . ASP B 1 28 ? -0.044 8.398 10.602 1 87.69 28 ASP B N 1
ATOM 1479 C CA . ASP B 1 28 ? -0.855 7.426 11.328 1 87.69 28 ASP B CA 1
ATOM 1480 C C . ASP B 1 28 ? -2.031 6.945 10.477 1 87.69 28 ASP B C 1
ATOM 1482 O O . ASP B 1 28 ? -3.08 7.59 10.445 1 87.69 28 ASP B O 1
ATOM 1486 N N . ILE B 1 29 ? -1.881 5.805 9.883 1 88.06 29 ILE B N 1
ATOM 1487 C CA . ILE B 1 29 ? -2.875 5.281 8.953 1 88.06 29 ILE B CA 1
ATOM 1488 C C . ILE B 1 29 ? -4.199 5.055 9.68 1 88.06 29 ILE B C 1
ATOM 1490 O O . ILE B 1 29 ? -5.27 5.277 9.117 1 88.06 29 ILE B O 1
ATOM 1494 N N . ASP B 1 30 ? -4.102 4.633 10.953 1 86.88 30 ASP B N 1
ATOM 1495 C CA . ASP B 1 30 ? -5.312 4.391 11.734 1 86.88 30 ASP B CA 1
ATOM 1496 C C . ASP B 1 30 ? -6.02 5.699 12.07 1 86.88 30 ASP B C 1
ATOM 1498 O O . ASP B 1 30 ? -7.25 5.766 12.055 1 86.88 30 ASP B O 1
ATOM 1502 N N . GLY B 1 31 ? -5.207 6.68 12.438 1 90.5 31 GLY B N 1
ATOM 1503 C CA . GLY B 1 31 ? -5.766 7.977 12.781 1 90.5 31 GLY B CA 1
ATOM 1504 C C . GLY B 1 31 ? -6.297 8.742 11.586 1 90.5 31 GLY B C 1
ATOM 1505 O O . GLY B 1 31 ? -7.293 9.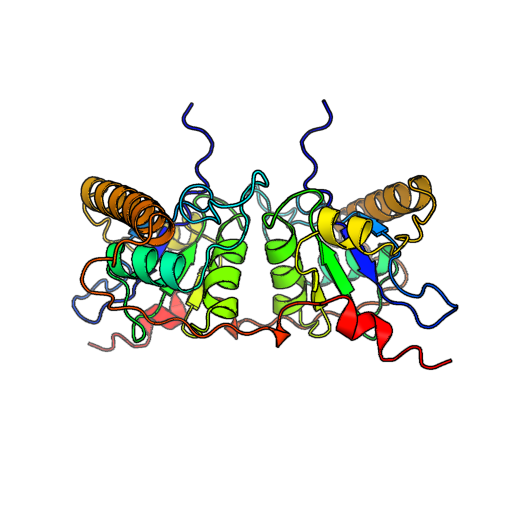453 11.688 1 90.5 31 GLY B O 1
ATOM 1506 N N . ILE B 1 32 ? -5.547 8.617 10.438 1 92.75 32 ILE B N 1
ATOM 1507 C CA . ILE B 1 32 ? -5.957 9.281 9.211 1 92.75 32 ILE B CA 1
ATOM 1508 C C . ILE B 1 32 ? -6.812 8.336 8.367 1 92.75 32 ILE B C 1
ATOM 1510 O O . ILE B 1 32 ? -6.344 7.793 7.363 1 92.75 32 ILE B O 1
ATOM 1514 N N . SER B 1 33 ? -8.07 8.117 8.852 1 93.31 33 SER B N 1
ATOM 1515 C CA . SER B 1 33 ? -8.992 7.168 8.242 1 93.31 33 SER B CA 1
ATOM 1516 C C . SER B 1 33 ? -10.43 7.66 8.336 1 93.31 33 SER B C 1
ATOM 1518 O O . SER B 1 33 ? -10.711 8.656 9 1 93.31 33 SER B O 1
ATOM 1520 N N . ASP B 1 34 ? -11.281 7.031 7.57 1 93.56 34 ASP B N 1
ATOM 1521 C CA . ASP B 1 34 ? -12.703 7.359 7.559 1 93.56 34 ASP B CA 1
ATOM 1522 C C . ASP B 1 34 ? -13.328 7.16 8.938 1 93.56 34 ASP B C 1
ATOM 1524 O O . ASP B 1 34 ? -13.203 6.086 9.531 1 93.56 34 ASP B O 1
ATOM 1528 N N . ARG B 1 35 ? -14 8.133 9.414 1 93 35 ARG B N 1
ATOM 1529 C CA . ARG B 1 35 ? -14.57 8.086 10.758 1 93 35 ARG B CA 1
ATOM 1530 C C . ARG B 1 35 ? -16.062 7.758 10.711 1 93 35 ARG B C 1
ATOM 1532 O O . ARG B 1 35 ? -16.703 7.637 11.75 1 93 35 ARG B O 1
ATOM 1539 N N . THR B 1 36 ? -16.578 7.617 9.617 1 92 36 THR B N 1
ATOM 1540 C CA . THR B 1 36 ? -18.016 7.41 9.492 1 92 36 THR B CA 1
ATOM 1541 C C . THR B 1 36 ? -18.344 5.922 9.422 1 92 36 THR B C 1
ATOM 1543 O O . THR B 1 36 ? -19.516 5.539 9.414 1 92 36 THR B O 1
ATOM 1546 N N . THR B 1 37 ? -17.406 5.121 9.328 1 86.25 37 THR B N 1
ATOM 1547 C CA . THR B 1 37 ? -17.625 3.68 9.273 1 86.25 37 THR B CA 1
ATOM 1548 C C . THR B 1 37 ? -16.922 2.979 10.43 1 86.25 37 THR B C 1
ATOM 1550 O O . THR B 1 37 ? -16 3.539 11.031 1 86.25 37 THR B O 1
ATOM 1553 N N . HIS B 1 38 ? -17.312 1.744 10.727 1 86.69 38 HIS B N 1
ATOM 1554 C CA . HIS B 1 38 ? -16.688 0.963 11.789 1 86.69 38 HIS B CA 1
ATOM 1555 C C . HIS B 1 38 ? -15.555 0.094 11.242 1 86.69 38 HIS B C 1
ATOM 1557 O O . HIS B 1 38 ? -14.859 -0.581 12.008 1 86.69 38 HIS B O 1
ATOM 1563 N N . LEU B 1 39 ? -15.359 0.137 9.953 1 84.56 39 LEU B N 1
ATOM 1564 C CA . LEU B 1 39 ? -14.289 -0.646 9.344 1 84.56 39 LEU B CA 1
ATOM 1565 C C . LEU B 1 39 ? -12.938 0.036 9.539 1 84.56 39 LEU B C 1
ATOM 1567 O O . LEU B 1 39 ? -12.836 1.263 9.469 1 84.56 39 LEU B O 1
ATOM 1571 N N . PRO B 1 40 ? -11.945 -0.751 9.758 1 83.81 40 PRO B N 1
ATOM 1572 C CA . PRO B 1 40 ? -10.633 -0.162 10.008 1 83.81 40 PRO B CA 1
ATOM 1573 C C . PRO B 1 40 ? -9.945 0.321 8.734 1 83.81 40 PRO B C 1
ATOM 1575 O O . PRO B 1 40 ? -10.18 -0.232 7.652 1 83.81 40 PRO B O 1
ATOM 1578 N N . HIS B 1 41 ? -9.148 1.376 8.812 1 84.88 41 HIS B N 1
ATOM 1579 C CA . HIS B 1 41 ? -8.195 1.843 7.816 1 84.88 41 HIS B CA 1
ATOM 1580 C C . HIS B 1 41 ? -8.898 2.197 6.508 1 84.88 41 HIS B C 1
ATOM 1582 O O . HIS B 1 41 ? -8.32 2.043 5.43 1 84.88 41 HIS B O 1
ATOM 1588 N N . MET B 1 42 ? -10.148 2.592 6.633 1 89.25 42 MET B N 1
ATOM 1589 C CA . MET B 1 42 ? -10.805 3.078 5.422 1 89.25 42 MET B CA 1
ATOM 1590 C C . MET B 1 42 ? -10.234 4.426 4.996 1 89.25 42 MET B C 1
ATOM 1592 O O . MET B 1 42 ? -9.844 5.234 5.844 1 89.25 42 MET B O 1
ATOM 1596 N N . LEU B 1 43 ? -10.156 4.617 3.654 1 91.94 43 LEU B N 1
ATOM 1597 C CA . LEU B 1 43 ? -9.688 5.91 3.164 1 91.94 43 LEU B CA 1
ATOM 1598 C C . LEU B 1 43 ? -10.523 7.047 3.738 1 91.94 43 LEU B C 1
ATOM 1600 O O . LEU B 1 43 ? -11.758 6.98 3.734 1 91.94 43 LEU B O 1
ATOM 1604 N N . PRO B 1 44 ? -9.891 8.039 4.312 1 94.5 44 PRO B N 1
ATOM 1605 C CA . PRO B 1 44 ? -10.656 9.211 4.75 1 94.5 44 PRO B CA 1
ATOM 1606 C C . PRO B 1 44 ? -11.25 10 3.582 1 94.5 44 PRO B C 1
ATOM 1608 O O . PRO B 1 44 ? -10.883 9.766 2.428 1 94.5 44 PRO B O 1
ATOM 1611 N N . SER B 1 45 ? -12.188 10.875 3.908 1 93.94 45 SER B N 1
ATOM 1612 C CA . SER B 1 45 ? -12.695 11.781 2.885 1 93.94 45 SER B CA 1
ATOM 1613 C C . SER B 1 45 ? -11.586 12.68 2.338 1 93.94 45 SER B C 1
ATOM 1615 O O . SER B 1 45 ? -10.547 12.836 2.971 1 93.94 45 SER B O 1
ATOM 1617 N N . GLU B 1 46 ? -11.828 13.227 1.181 1 94.94 46 GLU B N 1
ATOM 1618 C CA . GLU B 1 46 ? -10.883 14.164 0.589 1 94.94 46 GLU B CA 1
ATOM 1619 C C . GLU B 1 46 ? -10.562 15.305 1.552 1 94.94 46 GLU B C 1
ATOM 1621 O O . GLU B 1 46 ? -9.398 15.695 1.703 1 94.94 46 GLU B O 1
ATOM 1626 N N . GLU B 1 47 ? -11.625 15.844 2.139 1 94.06 47 GLU B N 1
ATOM 1627 C CA . GLU B 1 47 ? -11.469 16.969 3.059 1 94.06 47 GLU B CA 1
ATOM 1628 C C . GLU B 1 47 ? -10.625 16.578 4.27 1 94.06 47 GLU B C 1
ATOM 1630 O O . GLU B 1 47 ? -9.75 17.344 4.688 1 94.06 47 GLU B O 1
ATOM 1635 N N . ALA B 1 48 ? -10.922 15.43 4.824 1 95.31 48 ALA B N 1
ATOM 1636 C CA . ALA B 1 48 ? -10.203 14.969 6.008 1 95.31 48 ALA B CA 1
ATOM 1637 C C . ALA B 1 48 ? -8.734 14.703 5.695 1 95.31 48 ALA B C 1
ATOM 1639 O O . ALA B 1 48 ? -7.855 15.031 6.496 1 95.31 48 ALA B O 1
ATOM 1640 N N . PHE B 1 49 ? -8.469 14.102 4.543 1 95.75 49 PHE B N 1
ATOM 1641 C CA . PHE B 1 49 ? -7.094 13.836 4.141 1 95.75 49 PHE B CA 1
ATOM 1642 C C . PHE B 1 49 ? -6.34 15.141 3.918 1 95.75 49 PHE B C 1
ATOM 1644 O O . PHE B 1 49 ? -5.203 15.289 4.379 1 95.75 49 PHE B O 1
ATOM 1651 N N . ALA B 1 50 ? -6.969 16.047 3.178 1 95.44 50 ALA B N 1
ATOM 1652 C CA . ALA B 1 50 ? -6.352 17.344 2.928 1 95.44 50 ALA B CA 1
ATOM 1653 C C . ALA B 1 50 ? -6.012 18.047 4.238 1 95.44 50 ALA B C 1
ATOM 1655 O O . ALA B 1 50 ? -4.922 18.609 4.383 1 95.44 50 ALA B O 1
ATOM 1656 N N . ALA B 1 51 ? -6.938 18.016 5.16 1 95 51 ALA B N 1
ATOM 1657 C CA . ALA B 1 51 ? -6.73 18.641 6.461 1 95 51 ALA B CA 1
ATOM 1658 C C . ALA B 1 51 ? -5.574 17.984 7.211 1 95 51 ALA B C 1
ATOM 1660 O O . ALA B 1 51 ? -4.723 18.688 7.773 1 95 51 ALA B O 1
ATOM 1661 N N . ALA B 1 52 ? -5.523 16.672 7.238 1 94.25 52 ALA B N 1
ATOM 1662 C CA . ALA B 1 52 ? -4.488 15.922 7.953 1 94.25 52 ALA B CA 1
ATOM 1663 C C . ALA B 1 52 ? -3.109 16.203 7.363 1 94.25 52 ALA B C 1
ATOM 1665 O O . ALA B 1 52 ? -2.164 16.5 8.102 1 94.25 52 ALA B O 1
ATOM 1666 N N . VAL B 1 53 ? -3.008 16.125 6.051 1 92.69 53 VAL B N 1
ATOM 1667 C CA . VAL B 1 53 ? -1.735 16.312 5.359 1 92.69 53 VAL B CA 1
ATOM 1668 C C . VAL B 1 53 ? -1.268 17.75 5.516 1 92.69 53 VAL B C 1
ATOM 1670 O O . VAL B 1 53 ? -0.073 18.016 5.684 1 92.69 53 VAL B O 1
ATOM 1673 N N . SER B 1 54 ? -2.213 18.703 5.445 1 92.44 54 SER B N 1
ATOM 1674 C CA . SER B 1 54 ? -1.882 20.094 5.711 1 92.44 54 SER B CA 1
ATOM 1675 C C . SER B 1 54 ? -1.332 20.281 7.121 1 92.44 54 SER B C 1
ATOM 1677 O O . SER B 1 54 ? -0.354 21 7.328 1 92.44 54 SER B O 1
ATOM 1679 N N . ALA B 1 55 ? -1.95 19.578 8.062 1 91.06 55 ALA B N 1
ATOM 1680 C CA . ALA B 1 55 ? -1.517 19.656 9.461 1 91.06 55 ALA B CA 1
ATOM 1681 C C . ALA B 1 55 ? -0.12 19.078 9.633 1 91.06 55 ALA B C 1
ATOM 1683 O O . ALA B 1 55 ? 0.619 19.469 10.539 1 91.06 55 ALA B O 1
ATOM 1684 N N . LEU B 1 56 ? 0.26 18.141 8.828 1 87.56 56 LEU B N 1
ATOM 1685 C CA . LEU B 1 56 ? 1.603 17.562 8.844 1 87.56 56 LEU B CA 1
ATOM 1686 C C . LEU B 1 56 ? 2.613 18.547 8.25 1 87.56 56 LEU B C 1
ATOM 1688 O O . LEU B 1 56 ? 3.824 18.344 8.375 1 87.56 56 LEU B O 1
ATOM 1692 N N . GLY B 1 57 ? 2.107 19.547 7.555 1 84.5 57 GLY B N 1
ATOM 1693 C CA . GLY B 1 57 ? 2.977 20.562 6.977 1 84.5 57 GLY B CA 1
ATOM 1694 C C . GLY B 1 57 ? 3.354 20.266 5.535 1 84.5 57 GLY B C 1
ATOM 1695 O O . GLY B 1 57 ? 4.336 20.812 5.023 1 84.5 57 GLY B O 1
ATOM 1696 N N . ILE B 1 58 ? 2.623 19.438 4.922 1 86.62 58 ILE B N 1
ATOM 1697 C CA . ILE B 1 58 ? 2.906 19.047 3.543 1 86.62 58 ILE B CA 1
ATOM 1698 C C . ILE B 1 58 ? 2.039 19.859 2.59 1 86.62 58 ILE B C 1
ATOM 1700 O O . ILE B 1 58 ? 0.85 20.078 2.842 1 86.62 58 ILE B O 1
ATOM 1704 N N . ASN B 1 59 ? 2.688 20.344 1.515 1 87.38 59 ASN B N 1
ATOM 1705 C CA . ASN B 1 59 ? 1.979 21.047 0.452 1 87.38 59 ASN B CA 1
ATOM 1706 C C . ASN B 1 59 ? 2.057 20.297 -0.871 1 87.38 59 ASN B C 1
ATOM 1708 O O . ASN B 1 59 ? 2.809 19.328 -0.993 1 87.38 59 ASN B O 1
ATOM 1712 N N . ASN B 1 60 ? 1.269 20.75 -1.867 1 90.12 60 ASN B N 1
ATOM 1713 C CA . ASN B 1 60 ? 1.151 20 -3.117 1 90.12 60 ASN B CA 1
ATOM 1714 C C . ASN B 1 60 ? 2.447 20.047 -3.92 1 90.12 60 ASN B C 1
ATOM 1716 O O . ASN B 1 60 ? 2.658 19.234 -4.812 1 90.12 60 ASN B O 1
ATOM 1720 N N . HIS B 1 61 ? 3.359 20.906 -3.627 1 85.25 61 HIS B N 1
ATOM 1721 C CA . HIS B 1 61 ? 4.605 20.984 -4.379 1 85.25 61 HIS B CA 1
ATOM 1722 C C . HIS B 1 61 ? 5.703 20.156 -3.73 1 85.25 61 HIS B C 1
ATOM 1724 O O . HIS B 1 61 ? 6.754 19.922 -4.332 1 85.25 61 HIS B O 1
ATOM 1730 N N . ASP B 1 62 ? 5.434 19.672 -2.557 1 83.38 62 ASP B N 1
ATOM 1731 C CA . ASP B 1 62 ? 6.445 18.922 -1.814 1 83.38 62 ASP B CA 1
ATOM 1732 C C . ASP B 1 62 ? 6.637 17.531 -2.402 1 83.38 62 ASP B C 1
ATOM 1734 O O . ASP B 1 62 ? 5.676 16.906 -2.855 1 83.38 62 ASP B O 1
ATOM 1738 N N . LYS B 1 63 ? 7.859 17.094 -2.385 1 82.06 63 LYS B N 1
ATOM 1739 C CA . LYS B 1 63 ? 8.172 15.68 -2.629 1 82.06 63 LYS B CA 1
ATOM 1740 C C . LYS B 1 63 ? 8.016 14.852 -1.355 1 82.06 63 LYS B C 1
ATOM 1742 O O . LYS B 1 63 ? 8.609 15.172 -0.325 1 82.06 63 LYS B O 1
ATOM 1747 N N . VAL B 1 64 ? 7.188 13.883 -1.438 1 85.12 64 VAL B N 1
ATOM 1748 C CA . VAL B 1 64 ? 6.902 13.07 -0.258 1 85.12 64 VAL B CA 1
ATOM 1749 C C . VAL B 1 64 ? 7.57 11.703 -0.395 1 85.12 64 VAL B C 1
ATOM 1751 O O . VAL B 1 64 ? 7.332 10.984 -1.37 1 85.12 64 VAL B O 1
ATOM 1754 N N . ILE B 1 65 ? 8.484 11.414 0.528 1 84.06 65 ILE B N 1
ATOM 1755 C CA . ILE B 1 65 ? 9.125 10.102 0.574 1 84.06 65 ILE B CA 1
ATOM 1756 C C . ILE B 1 65 ? 8.594 9.312 1.766 1 84.06 65 ILE B C 1
ATOM 1758 O O . ILE B 1 65 ? 8.719 9.742 2.912 1 84.06 65 ILE B O 1
ATOM 1762 N N . VAL B 1 66 ? 7.969 8.219 1.452 1 86.69 66 VAL B N 1
ATOM 1763 C CA . VAL B 1 66 ? 7.395 7.402 2.52 1 86.69 66 VAL B CA 1
ATOM 1764 C C . VAL B 1 66 ? 8.266 6.168 2.748 1 86.69 66 VAL B C 1
ATOM 1766 O O . VAL B 1 66 ? 8.805 5.594 1.799 1 86.69 66 VAL B O 1
ATOM 1769 N N . TYR B 1 67 ? 8.367 5.797 3.994 1 84.44 67 TYR B N 1
ATOM 1770 C CA . TYR B 1 67 ? 9.203 4.652 4.324 1 84.44 67 TYR B CA 1
ATOM 1771 C C . TYR B 1 67 ? 8.766 4.02 5.641 1 84.44 67 TYR B C 1
ATOM 1773 O O . TYR B 1 67 ? 8.18 4.688 6.492 1 84.44 67 TYR B O 1
ATOM 1781 N N . ASP B 1 68 ? 9.039 2.723 5.734 1 81.25 68 ASP B N 1
ATOM 1782 C CA . ASP B 1 68 ? 8.805 1.976 6.965 1 81.25 68 ASP B CA 1
ATOM 1783 C C . ASP B 1 68 ? 10.07 1.895 7.809 1 81.25 68 ASP B C 1
ATOM 1785 O O . ASP B 1 68 ? 11.18 2.119 7.305 1 81.25 68 ASP B O 1
ATOM 1789 N N . GLY B 1 69 ? 9.828 1.678 9.148 1 77.75 69 GLY B N 1
ATOM 1790 C CA . GLY B 1 69 ? 10.992 1.422 9.984 1 77.75 69 GLY B CA 1
ATOM 1791 C C . GLY B 1 69 ? 11.789 0.213 9.539 1 77.75 69 GLY B C 1
ATOM 1792 O O . GLY B 1 69 ? 13.023 0.204 9.641 1 77.75 69 GLY B O 1
ATOM 1793 N N . LYS B 1 70 ? 11.047 -0.826 9.148 1 78.12 70 LYS B N 1
ATOM 1794 C CA . LYS B 1 70 ? 11.648 -2.035 8.586 1 78.12 70 LYS B CA 1
ATOM 1795 C C . LYS B 1 70 ? 10.758 -2.631 7.496 1 78.12 70 LYS B C 1
ATOM 1797 O O . LYS B 1 70 ? 9.555 -2.807 7.691 1 78.12 70 LYS B O 1
ATOM 1802 N N . GLY B 1 71 ? 11.445 -2.906 6.277 1 81.06 71 GLY B N 1
ATOM 1803 C CA . GLY B 1 71 ? 10.711 -3.572 5.219 1 81.06 71 GLY B CA 1
ATOM 1804 C C . GLY B 1 71 ? 9.703 -2.666 4.531 1 81.06 71 GLY B C 1
ATOM 1805 O O . GLY B 1 71 ? 9.883 -1.446 4.5 1 81.06 71 GLY B O 1
ATOM 1806 N N . PHE B 1 72 ? 8.742 -3.258 3.756 1 81.75 72 PHE B N 1
ATOM 1807 C CA . PHE B 1 72 ? 7.711 -2.557 2.996 1 81.75 72 PHE B CA 1
ATOM 1808 C C . PHE B 1 72 ? 6.324 -3.059 3.373 1 81.75 72 PHE B C 1
ATOM 1810 O O . PHE B 1 72 ? 5.84 -4.043 2.809 1 81.75 72 PHE B O 1
ATOM 1817 N N . PHE B 1 73 ? 5.742 -2.449 4.336 1 82.19 73 PHE B N 1
ATOM 1818 C CA . PHE B 1 73 ? 4.383 -2.854 4.684 1 82.19 73 PHE B CA 1
ATOM 1819 C C . PHE B 1 73 ? 3.428 -1.669 4.605 1 82.19 73 PHE B C 1
ATOM 1821 O O . PHE B 1 73 ? 2.596 -1.597 3.697 1 82.19 73 PHE B O 1
ATOM 1828 N N . SER B 1 74 ? 3.709 -0.642 5.41 1 85.12 74 SER B N 1
ATOM 1829 C CA . SER B 1 74 ? 2.785 0.484 5.504 1 85.12 74 SER B CA 1
ATOM 1830 C C . SER B 1 74 ? 3.129 1.566 4.488 1 85.12 74 SER B C 1
ATOM 1832 O O . SER B 1 74 ? 2.242 2.27 3.998 1 85.12 74 SER B O 1
ATOM 1834 N N . ALA B 1 75 ? 4.348 1.64 4.102 1 87.62 75 ALA B N 1
ATOM 1835 C CA . ALA B 1 75 ? 4.793 2.709 3.213 1 87.62 75 ALA B CA 1
ATOM 1836 C C . ALA B 1 75 ? 4.074 2.639 1.868 1 87.62 75 ALA B C 1
ATOM 1838 O O . ALA B 1 75 ? 3.533 3.639 1.394 1 87.62 75 ALA B O 1
ATOM 1839 N N . PRO B 1 76 ? 4.004 1.463 1.26 1 89.69 76 PRO B N 1
ATOM 1840 C CA . PRO B 1 76 ? 3.246 1.369 0.009 1 89.69 76 PRO B CA 1
ATOM 1841 C C . PRO B 1 76 ? 1.788 1.794 0.167 1 89.69 76 PRO B C 1
ATOM 1843 O O . PRO B 1 76 ? 1.214 2.395 -0.746 1 89.69 76 PRO B O 1
ATOM 1846 N N . ARG B 1 77 ? 1.232 1.508 1.299 1 87.69 77 ARG B N 1
ATOM 1847 C CA . ARG B 1 77 ? -0.152 1.886 1.562 1 87.69 77 ARG B CA 1
ATOM 1848 C C . ARG B 1 77 ? -0.304 3.402 1.623 1 87.69 77 ARG B C 1
ATOM 1850 O O . ARG B 1 77 ? -1.266 3.957 1.086 1 87.69 77 ARG B O 1
ATOM 1857 N N . VAL B 1 78 ? 0.583 4.039 2.289 1 91.19 78 VAL B N 1
ATOM 1858 C CA . VAL B 1 78 ? 0.546 5.496 2.383 1 91.19 78 VAL B CA 1
ATOM 1859 C C . VAL B 1 78 ? 0.77 6.105 1.001 1 91.19 78 VAL B C 1
ATOM 1861 O O . VA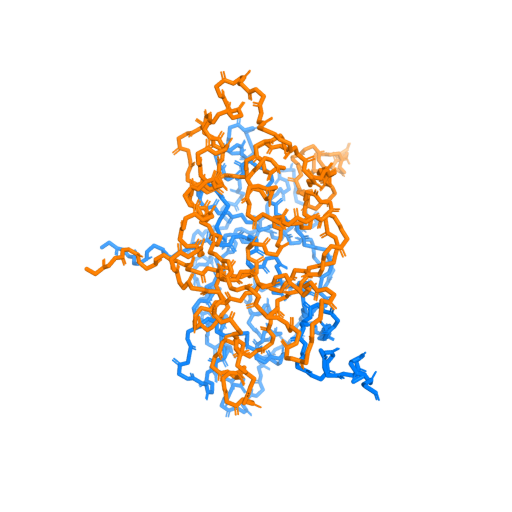L B 1 78 ? 0.085 7.059 0.619 1 91.19 78 VAL B O 1
ATOM 1864 N N . TRP B 1 79 ? 1.757 5.559 0.289 1 90.5 79 TRP B N 1
ATOM 1865 C CA . TRP B 1 79 ? 1.985 5.973 -1.091 1 90.5 79 TRP B CA 1
ATOM 1866 C C . TRP B 1 79 ? 0.694 5.91 -1.899 1 90.5 79 TRP B C 1
ATOM 1868 O O . TRP B 1 79 ? 0.344 6.867 -2.594 1 90.5 79 TRP B O 1
ATOM 1878 N N . TRP B 1 80 ? -0.007 4.844 -1.814 1 90.62 80 TRP B N 1
ATOM 1879 C CA . TRP B 1 80 ? -1.269 4.625 -2.516 1 90.62 80 TRP B CA 1
ATOM 1880 C C . TRP B 1 80 ? -2.299 5.68 -2.123 1 90.62 80 TRP B C 1
ATOM 1882 O O . TRP B 1 80 ? -3.02 6.199 -2.979 1 90.62 80 TRP B O 1
ATOM 1892 N N . MET B 1 81 ? -2.375 6.043 -0.882 1 93.25 81 MET B N 1
ATOM 1893 C CA . MET B 1 81 ? -3.307 7.059 -0.406 1 93.25 81 MET B CA 1
ATOM 1894 C C . MET B 1 81 ? -3.037 8.398 -1.078 1 93.25 81 MET B C 1
ATOM 1896 O O . MET B 1 81 ? -3.967 9.07 -1.536 1 93.25 81 MET B O 1
ATOM 1900 N N . PHE B 1 82 ? -1.77 8.789 -1.125 1 92.56 82 PHE B N 1
ATOM 1901 C CA . PHE B 1 82 ? -1.401 10.039 -1.781 1 92.56 82 PHE B CA 1
ATOM 1902 C C . PHE B 1 82 ? -1.756 9.992 -3.264 1 92.56 82 PHE B C 1
ATOM 1904 O O . PHE B 1 82 ? -2.283 10.969 -3.809 1 92.56 82 PHE B O 1
ATOM 1911 N N . ARG B 1 83 ? -1.535 8.844 -3.857 1 90.81 83 ARG B N 1
ATOM 1912 C CA . ARG B 1 83 ? -1.793 8.711 -5.289 1 90.81 83 ARG B CA 1
ATOM 1913 C C . ARG B 1 83 ? -3.287 8.773 -5.582 1 90.81 83 ARG B C 1
ATOM 1915 O O . ARG B 1 83 ? -3.717 9.492 -6.492 1 90.81 83 ARG B O 1
ATOM 1922 N N . VAL B 1 84 ? -4.059 8.07 -4.848 1 92.44 84 VAL B N 1
ATOM 1923 C CA . VAL B 1 84 ? -5.496 8.016 -5.086 1 92.44 84 VAL B CA 1
ATOM 1924 C C . VAL B 1 84 ? -6.113 9.391 -4.84 1 92.44 84 VAL B C 1
ATOM 1926 O O . VAL B 1 84 ? -7.109 9.75 -5.473 1 92.44 84 VAL B O 1
ATOM 1929 N N . LEU B 1 85 ? -5.488 10.156 -3.994 1 94.44 85 LEU B N 1
ATOM 1930 C CA . LEU B 1 85 ? -6.047 11.461 -3.656 1 94.44 85 LEU B CA 1
ATOM 1931 C C . LEU B 1 85 ? -5.312 12.57 -4.395 1 94.44 85 LEU B C 1
ATOM 1933 O O . LEU B 1 85 ? -5.391 13.734 -4 1 94.44 85 LEU B O 1
ATOM 1937 N N . GLY B 1 86 ? -4.508 12.219 -5.391 1 92.06 86 GLY B N 1
ATOM 1938 C CA . GLY B 1 86 ? -4.141 13.156 -6.441 1 92.06 86 GLY B CA 1
ATOM 1939 C C . GLY B 1 86 ? -2.748 13.727 -6.27 1 92.06 86 GLY B C 1
ATOM 1940 O O . GLY B 1 86 ? -2.41 14.742 -6.875 1 92.06 86 GLY B O 1
ATOM 1941 N N . HIS B 1 87 ? -1.927 13.172 -5.465 1 92.5 87 HIS B N 1
ATOM 1942 C CA . HIS B 1 87 ? -0.557 13.648 -5.301 1 92.5 87 HIS B CA 1
ATOM 1943 C C . HIS B 1 87 ? 0.435 12.703 -5.973 1 92.5 87 HIS B C 1
ATOM 1945 O O . HIS B 1 87 ? 0.627 11.57 -5.52 1 92.5 87 HIS B O 1
ATOM 1951 N N . ASP B 1 88 ? 1.192 13.164 -6.934 1 90.19 88 ASP B N 1
ATOM 1952 C CA . ASP B 1 88 ? 2.045 12.297 -7.742 1 90.19 88 ASP B CA 1
ATOM 1953 C C . ASP B 1 88 ? 3.484 12.312 -7.234 1 90.19 88 ASP B C 1
ATOM 1955 O O . ASP B 1 88 ? 4.23 11.359 -7.445 1 90.19 88 ASP B O 1
ATOM 1959 N N . LYS B 1 89 ? 3.844 13.375 -6.656 1 86.69 89 LYS B N 1
ATOM 1960 C CA . LYS B 1 89 ? 5.223 13.516 -6.199 1 86.69 89 LYS B CA 1
ATOM 1961 C C . LYS B 1 89 ? 5.449 12.758 -4.895 1 86.69 89 LYS B C 1
ATOM 1963 O O . LYS B 1 89 ? 5.84 13.352 -3.887 1 86.69 89 LYS B O 1
ATOM 1968 N N . VAL B 1 90 ? 5.148 11.531 -4.891 1 88.62 90 VAL B N 1
ATOM 1969 C CA . VAL B 1 90 ? 5.316 10.648 -3.74 1 88.62 90 VAL B CA 1
ATOM 1970 C C . VAL B 1 90 ? 6.035 9.375 -4.172 1 88.62 90 VAL B C 1
ATOM 1972 O O . VAL B 1 90 ? 5.758 8.828 -5.242 1 88.62 90 VAL B O 1
ATOM 1975 N N . TRP B 1 91 ? 7.012 8.93 -3.326 1 85.75 91 TRP B N 1
ATOM 1976 C CA . TRP B 1 91 ? 7.805 7.738 -3.615 1 85.75 91 TRP B CA 1
ATOM 1977 C C . TRP B 1 91 ? 8.016 6.91 -2.354 1 85.75 91 TRP B C 1
ATOM 1979 O O . TRP B 1 91 ? 8.094 7.453 -1.25 1 85.75 91 TRP B O 1
ATOM 1989 N N . VAL B 1 92 ? 8.102 5.609 -2.57 1 88.19 92 VAL B N 1
ATOM 1990 C CA . VAL B 1 92 ? 8.531 4.734 -1.482 1 88.19 92 VAL B CA 1
ATOM 1991 C C . VAL B 1 92 ? 10.055 4.648 -1.459 1 88.19 92 VAL B C 1
ATOM 1993 O O . VAL B 1 92 ? 10.688 4.457 -2.5 1 88.19 92 VAL B O 1
ATOM 1996 N N . LEU B 1 93 ? 10.648 4.871 -0.343 1 83.31 93 LEU B N 1
ATOM 1997 C CA . LEU B 1 93 ? 12.102 4.805 -0.211 1 83.31 93 LEU B CA 1
ATOM 1998 C C . LEU B 1 93 ? 12.602 3.387 -0.462 1 83.31 93 LEU B C 1
ATOM 2000 O O . LEU B 1 93 ? 12.141 2.436 0.168 1 83.31 93 LEU B O 1
ATOM 2004 N N . ASP B 1 94 ? 13.484 3.289 -1.363 1 82.44 94 ASP B N 1
ATOM 2005 C CA . ASP B 1 94 ? 14.062 1.984 -1.678 1 82.44 94 ASP B CA 1
ATOM 2006 C C . ASP B 1 94 ? 14.953 1.489 -0.542 1 82.44 94 ASP B C 1
ATOM 2008 O O . ASP B 1 94 ? 15.781 2.242 -0.021 1 82.44 94 ASP B O 1
ATOM 2012 N N . GLY B 1 95 ? 14.797 0.202 -0.191 1 74.81 95 GLY B N 1
ATOM 2013 C CA . GLY B 1 95 ? 15.656 -0.393 0.822 1 74.81 95 GLY B CA 1
ATOM 2014 C C . GLY B 1 95 ? 15.242 -0.041 2.238 1 74.81 95 GLY B C 1
ATOM 2015 O O . GLY B 1 95 ? 15.742 -0.625 3.201 1 74.81 95 GLY B O 1
ATOM 2016 N N . GLY B 1 96 ? 14.32 0.943 2.371 1 71.56 96 GLY B N 1
ATOM 2017 C CA . GLY B 1 96 ? 13.82 1.308 3.688 1 71.56 96 GLY B CA 1
ATOM 2018 C C . GLY B 1 96 ? 14.789 2.17 4.477 1 71.56 96 GLY B C 1
ATOM 2019 O O . GLY B 1 96 ? 15.766 2.686 3.92 1 71.56 96 GLY B O 1
ATOM 2020 N N . PHE B 1 97 ? 14.438 2.309 5.809 1 71.75 97 PHE B N 1
ATOM 2021 C CA . PHE B 1 97 ? 15.195 3.178 6.703 1 71.75 97 PHE B CA 1
ATOM 2022 C C . PHE B 1 97 ? 16.578 2.602 6.973 1 71.75 97 PHE B C 1
ATOM 2024 O O . PHE B 1 97 ? 17.578 3.33 6.949 1 71.75 97 PHE B O 1
ATOM 2031 N N . PRO B 1 98 ? 16.734 1.27 7.047 1 72 98 PRO B N 1
ATOM 2032 C CA . PRO B 1 98 ? 18.062 0.729 7.309 1 72 98 PRO B CA 1
ATOM 2033 C C . PRO B 1 98 ? 19.062 1.064 6.207 1 72 98 PRO B C 1
ATOM 2035 O O . PRO B 1 98 ? 20.203 1.423 6.492 1 72 98 PRO B O 1
ATOM 2038 N N . GLN B 1 99 ? 18.656 0.935 5 1 72.69 99 GLN B N 1
ATOM 2039 C CA . GLN B 1 99 ? 19.547 1.261 3.896 1 72.69 99 GLN B CA 1
ATOM 2040 C C . GLN B 1 99 ? 19.875 2.75 3.877 1 72.69 99 GLN B C 1
ATOM 2042 O O . GLN B 1 99 ? 21 3.139 3.547 1 72.69 99 GLN B O 1
ATOM 2047 N N . TRP B 1 100 ? 18.906 3.523 4.156 1 70.44 100 TRP B N 1
ATOM 2048 C CA . TRP B 1 100 ? 19.109 4.965 4.254 1 70.44 100 TRP B CA 1
ATOM 2049 C C . TRP B 1 100 ? 20.141 5.301 5.328 1 70.44 100 TRP B C 1
ATOM 2051 O O . TRP B 1 100 ? 21.062 6.086 5.09 1 70.44 100 TRP B O 1
ATOM 2061 N N . GLN B 1 101 ? 20 4.699 6.441 1 69.19 101 GLN B N 1
ATOM 2062 C CA . GLN B 1 101 ? 20.938 4.922 7.539 1 69.19 101 GLN B CA 1
ATOM 2063 C C . GLN B 1 101 ? 22.344 4.465 7.168 1 69.19 101 GLN B C 1
ATOM 2065 O O . GLN B 1 101 ? 23.328 5.137 7.488 1 69.19 101 GLN B O 1
ATOM 2070 N N . ALA B 1 102 ? 22.359 3.383 6.523 1 72.75 102 ALA B N 1
ATOM 2071 C CA . ALA B 1 102 ? 23.641 2.805 6.133 1 72.75 102 ALA B CA 1
ATOM 2072 C C . ALA B 1 102 ? 24.359 3.695 5.121 1 72.75 102 ALA B C 1
ATOM 2074 O O . ALA B 1 102 ? 25.578 3.686 5.039 1 72.75 102 ALA B O 1
ATOM 2075 N N . SER B 1 103 ? 23.562 4.391 4.363 1 69.06 103 SER B N 1
ATOM 2076 C CA . SER B 1 103 ? 24.156 5.23 3.324 1 69.06 103 SER B CA 1
ATOM 2077 C C . SER B 1 103 ? 24.688 6.535 3.902 1 69.06 103 SER B C 1
ATOM 2079 O O . SER B 1 103 ? 25.312 7.328 3.191 1 69.06 103 SER B O 1
ATOM 2081 N N . GLY B 1 104 ? 24.516 6.695 5.172 1 62.34 104 GLY B N 1
ATOM 2082 C CA . GLY B 1 104 ? 25.094 7.848 5.844 1 62.34 104 GLY B CA 1
ATOM 2083 C C . GLY B 1 104 ? 24.203 9.078 5.801 1 62.34 104 GLY B C 1
ATOM 2084 O O . GLY B 1 104 ? 24.656 10.18 6.125 1 62.34 104 GLY B O 1
ATOM 2085 N N . PHE B 1 105 ? 23.078 8.859 5.285 1 60.53 105 PHE B N 1
ATOM 2086 C CA . PHE B 1 105 ? 22.203 10.023 5.227 1 60.53 105 PHE B CA 1
ATOM 2087 C C . PHE B 1 105 ? 21.484 10.219 6.559 1 60.53 105 PHE B C 1
ATOM 2089 O O . PHE B 1 105 ? 21.219 9.258 7.281 1 60.53 105 PHE B O 1
ATOM 2096 N N . ASN B 1 106 ? 21.781 11.453 7.195 1 53.97 106 ASN B N 1
ATOM 2097 C CA . ASN B 1 106 ? 21.094 11.742 8.453 1 53.97 106 ASN B CA 1
ATOM 2098 C C . ASN B 1 106 ? 19.672 12.25 8.219 1 53.97 106 ASN B C 1
ATOM 2100 O O . ASN B 1 106 ? 19.438 13.047 7.309 1 53.97 106 ASN B O 1
ATOM 2104 N N . ILE B 1 107 ? 18.625 11.359 8.43 1 53.03 107 ILE B N 1
ATOM 2105 C CA . ILE B 1 107 ? 17.281 11.922 8.469 1 53.03 107 ILE B CA 1
ATOM 2106 C C . ILE B 1 107 ? 17.219 13.039 9.508 1 53.03 107 ILE B C 1
ATOM 2108 O O . ILE B 1 107 ? 17.656 12.852 10.648 1 53.03 107 ILE B O 1
ATOM 2112 N N . ALA B 1 108 ? 17.328 14.289 8.984 1 49.75 108 ALA B N 1
ATOM 2113 C CA . ALA B 1 108 ? 17.156 15.344 9.977 1 49.75 108 ALA B CA 1
ATOM 2114 C C . ALA B 1 108 ? 15.914 15.109 10.82 1 49.75 108 ALA B C 1
ATOM 2116 O O . ALA B 1 108 ? 14.82 14.914 10.289 1 49.75 108 ALA B O 1
ATOM 2117 N N . SER B 1 109 ? 16.141 14.242 11.781 1 47.22 109 SER B N 1
ATOM 2118 C CA . SER B 1 109 ? 15.031 14.07 12.711 1 47.22 109 SER B CA 1
ATOM 2119 C C . SER B 1 109 ? 14.461 15.414 13.148 1 47.22 109 SER B C 1
ATOM 2121 O O . SER B 1 109 ? 15.188 16.266 13.648 1 47.22 109 SER B O 1
ATOM 2123 N N . SER B 1 110 ? 13.602 16.031 12.352 1 48.91 110 SER B N 1
ATOM 2124 C CA . SER B 1 110 ? 12.945 16.984 13.242 1 48.91 110 SER B CA 1
ATOM 2125 C C . SER B 1 110 ? 12.812 16.422 14.656 1 48.91 110 SER B C 1
ATOM 2127 O O . SER B 1 110 ? 12.867 15.211 14.852 1 48.91 110 SER B O 1
ATOM 2129 N N . CYS B 1 111 ? 13 17.25 15.609 1 53.25 111 CYS B N 1
ATOM 2130 C CA . CYS B 1 111 ? 12.773 16.766 16.969 1 53.25 111 CYS B CA 1
ATOM 2131 C C . CYS B 1 111 ? 11.633 15.766 17.016 1 53.25 111 CYS B C 1
ATOM 2133 O O . CYS B 1 111 ? 10.539 16.031 16.531 1 53.25 111 CYS B O 1
ATOM 2135 N N . PRO B 1 112 ? 12.008 14.516 17.188 1 60.06 112 PRO B N 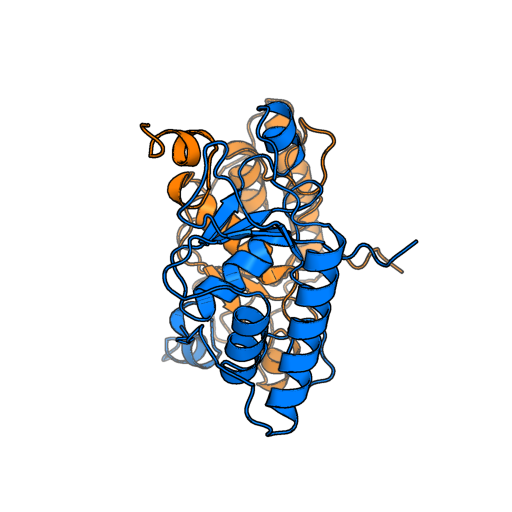1
ATOM 2136 C CA . PRO B 1 112 ? 10.953 13.508 17.328 1 60.06 112 PRO B CA 1
ATOM 2137 C C . PRO B 1 112 ? 9.664 14.07 17.922 1 60.06 112 PRO B C 1
ATOM 2139 O O . PRO B 1 112 ? 8.57 13.672 17.516 1 60.06 112 PRO B O 1
ATOM 2142 N N . ASP B 1 113 ? 9.852 15.07 18.734 1 66.25 113 ASP B N 1
ATOM 2143 C CA . ASP B 1 113 ? 8.688 15.664 19.391 1 66.25 113 ASP B CA 1
ATOM 2144 C C . ASP B 1 113 ? 7.82 16.422 18.375 1 66.25 113 ASP B C 1
ATOM 2146 O O . ASP B 1 113 ? 6.59 16.375 18.469 1 66.25 113 ASP B O 1
ATOM 2150 N N . ASP B 1 114 ? 8.539 16.984 17.484 1 74.25 114 ASP B N 1
ATOM 2151 C CA . ASP B 1 114 ? 7.801 17.75 16.469 1 74.25 114 ASP B CA 1
ATOM 2152 C C . ASP B 1 114 ? 7.008 16.812 15.555 1 74.25 114 ASP B C 1
ATOM 2154 O O . ASP B 1 114 ? 5.863 17.109 15.203 1 74.25 114 ASP B O 1
ATOM 2158 N N . ALA B 1 115 ? 7.59 15.727 15.32 1 75.94 115 ALA B N 1
ATOM 2159 C CA . ALA B 1 115 ? 6.926 14.75 14.461 1 75.94 115 ALA B CA 1
ATOM 2160 C C . ALA B 1 115 ? 5.688 14.172 15.133 1 75.94 115 ALA B C 1
ATOM 2162 O O . ALA B 1 115 ? 4.656 13.977 14.484 1 75.94 115 ALA B O 1
ATOM 2163 N N . VAL B 1 116 ? 5.82 13.953 16.375 1 79.88 116 VAL B N 1
ATOM 2164 C CA . VAL B 1 116 ? 4.707 13.391 17.125 1 79.88 116 VAL B CA 1
ATOM 2165 C C . VAL B 1 116 ? 3.584 14.422 17.234 1 79.88 116 VAL B C 1
ATOM 2167 O O . VAL B 1 116 ? 2.406 14.086 17.094 1 79.88 116 VAL B O 1
ATOM 2170 N N . LEU B 1 117 ? 3.979 15.641 17.516 1 84.5 117 LEU B N 1
ATOM 2171 C CA . LEU B 1 117 ? 2.992 16.719 17.625 1 84.5 117 LEU B CA 1
ATOM 2172 C C . LEU B 1 117 ? 2.248 16.906 16.312 1 84.5 117 LEU B C 1
ATOM 2174 O O . LEU B 1 117 ? 1.029 17.094 16.312 1 84.5 117 LEU B O 1
ATOM 2178 N N . LYS B 1 118 ? 2.941 16.844 15.234 1 85.12 118 LYS B N 1
ATOM 2179 C CA . LYS B 1 118 ? 2.316 17 13.922 1 85.12 118 LYS B CA 1
ATOM 2180 C C . LYS B 1 118 ? 1.384 15.836 13.625 1 85.12 118 LYS B C 1
ATOM 2182 O O . LYS B 1 118 ? 0.317 16.016 13.031 1 85.12 118 LYS B O 1
ATOM 2187 N N . SER B 1 119 ? 1.823 14.688 14.039 1 87.69 119 SER B N 1
ATOM 2188 C CA . SER B 1 119 ? 0.974 13.516 13.844 1 87.69 119 SER B CA 1
ATOM 2189 C C . SER B 1 119 ? -0.333 13.648 14.617 1 87.69 119 SER B C 1
ATOM 2191 O O . SER B 1 119 ? -1.404 13.336 14.102 1 87.69 119 SER B O 1
ATOM 2193 N N . LYS B 1 120 ? -0.202 14.086 15.828 1 90 120 LYS B N 1
ATOM 2194 C CA . LYS B 1 120 ? -1.393 14.312 16.641 1 90 120 LYS B CA 1
ATOM 2195 C C . LYS B 1 120 ? -2.291 15.383 16.031 1 90 120 LYS B C 1
ATOM 2197 O O . LYS B 1 120 ? -3.516 15.242 16.016 1 90 120 LYS B O 1
ATOM 2202 N N . ALA B 1 121 ? -1.655 16.359 15.555 1 91.5 121 ALA B N 1
ATOM 2203 C CA . ALA B 1 121 ? -2.402 17.438 14.891 1 91.5 121 ALA B CA 1
ATOM 2204 C C . ALA B 1 121 ? -3.135 16.906 13.656 1 91.5 121 ALA B C 1
ATOM 2206 O O . ALA B 1 121 ? -4.266 17.312 13.383 1 91.5 121 ALA B O 1
ATOM 2207 N N . ALA B 1 122 ? -2.49 16.078 12.938 1 92.12 122 ALA B N 1
ATOM 2208 C CA . ALA B 1 122 ? -3.105 15.484 11.758 1 92.12 122 ALA B CA 1
ATOM 2209 C C . ALA B 1 122 ? -4.336 14.664 12.141 1 92.12 122 ALA B C 1
ATOM 2211 O O . ALA B 1 122 ? -5.387 14.781 11.5 1 92.12 122 ALA B O 1
ATOM 2212 N N . ASN B 1 123 ? -4.191 13.859 13.203 1 93.12 123 ASN B N 1
ATOM 2213 C CA . ASN B 1 123 ? -5.324 13.07 13.672 1 93.12 123 ASN B CA 1
ATOM 2214 C C . ASN B 1 123 ? -6.484 13.953 14.125 1 93.12 123 ASN B C 1
ATOM 2216 O O . ASN B 1 123 ? -7.641 13.672 13.812 1 93.12 123 ASN B O 1
ATOM 2220 N N . ASN B 1 124 ? -6.156 14.969 14.82 1 94.81 124 ASN B N 1
ATOM 2221 C CA . ASN B 1 124 ? -7.172 15.914 15.266 1 94.81 124 ASN B CA 1
ATOM 2222 C C . ASN B 1 124 ? -7.855 16.594 14.078 1 94.81 124 ASN B C 1
ATOM 2224 O O . ASN B 1 124 ? -9.062 16.859 14.125 1 94.81 124 ASN B O 1
ATOM 2228 N N . ALA B 1 125 ? -7.09 16.922 13.07 1 94.94 125 ALA B N 1
ATOM 2229 C CA . ALA B 1 125 ? -7.637 17.562 11.875 1 94.94 125 ALA B CA 1
ATOM 2230 C C . ALA B 1 125 ? -8.664 16.656 11.195 1 94.94 125 ALA B C 1
ATOM 2232 O O . ALA B 1 125 ? -9.664 17.141 10.656 1 94.94 125 ALA B O 1
ATOM 2233 N N . VAL B 1 126 ? -8.406 15.375 11.195 1 95.06 126 VAL B N 1
ATOM 2234 C CA . VAL B 1 126 ? -9.352 14.422 10.633 1 95.06 126 VAL B CA 1
ATOM 2235 C C . VAL B 1 126 ? -10.664 14.469 11.414 1 95.06 126 VAL B C 1
ATOM 2237 O O . VAL B 1 126 ? -11.742 14.555 10.82 1 95.06 126 VAL B O 1
ATOM 2240 N N . GLU B 1 127 ? -10.57 14.453 12.703 1 94.25 127 GLU B N 1
ATOM 2241 C CA . GLU B 1 127 ? -11.758 14.516 13.555 1 94.25 127 GLU B CA 1
ATOM 2242 C C . GLU B 1 127 ? -12.555 15.789 13.305 1 94.25 127 GLU B C 1
ATOM 2244 O O . GLU B 1 127 ? -13.781 15.742 13.195 1 94.25 127 GLU B O 1
ATOM 2249 N N . THR B 1 128 ? -11.852 16.844 13.234 1 94.12 128 THR B N 1
ATOM 2250 C CA . THR B 1 128 ? -12.492 18.141 13 1 94.12 128 THR B CA 1
ATOM 2251 C C . THR B 1 128 ? -13.227 18.156 11.664 1 94.12 128 THR B C 1
ATOM 2253 O O . THR B 1 128 ? -14.344 18.656 11.57 1 94.12 128 THR B O 1
ATOM 2256 N N . ALA B 1 129 ? -12.609 17.641 10.625 1 93.62 129 ALA B N 1
ATOM 2257 C CA . ALA B 1 129 ? -13.211 17.609 9.297 1 93.62 129 ALA B CA 1
ATOM 2258 C C . ALA B 1 129 ? -14.516 16.797 9.305 1 93.62 129 ALA B C 1
ATOM 2260 O O . ALA B 1 129 ? -15.508 17.219 8.695 1 93.62 129 ALA B O 1
ATOM 2261 N N . TYR B 1 130 ? -14.547 15.719 10.016 1 94.44 130 TYR B N 1
ATOM 2262 C CA . TYR B 1 130 ? -15.727 14.867 10.023 1 94.44 130 TYR B CA 1
ATOM 2263 C C . TYR B 1 130 ? -16.812 15.445 10.93 1 94.44 130 TYR B C 1
ATOM 2265 O O . TYR B 1 130 ? -17.984 15.086 10.812 1 94.44 130 TYR B O 1
ATOM 2273 N N . ASN B 1 131 ? -16.438 16.25 11.812 1 92.62 131 ASN B N 1
ATOM 2274 C CA . ASN B 1 131 ? -17.406 16.922 12.648 1 92.62 131 ASN B CA 1
ATOM 2275 C C . ASN B 1 131 ? -17.938 18.188 11.969 1 92.62 131 ASN B C 1
ATOM 2277 O O . ASN B 1 131 ? -18.688 18.969 12.578 1 92.62 131 ASN B O 1
ATOM 2281 N N . GLY B 1 132 ? -17.516 18.438 10.727 1 86.81 132 GLY B N 1
ATOM 2282 C CA . GLY B 1 132 ? -18.047 19.531 9.922 1 86.81 132 GLY B CA 1
ATOM 2283 C C . GLY B 1 132 ? -17.375 20.859 10.188 1 86.81 132 GLY B C 1
ATOM 2284 O O . GLY B 1 132 ? -17.891 21.906 9.812 1 86.81 132 GLY B O 1
ATOM 2285 N N . LYS B 1 133 ? -16.328 20.734 10.898 1 83.44 133 LYS B N 1
ATOM 2286 C CA . LYS B 1 133 ? -15.594 21.969 11.148 1 83.44 133 LYS B CA 1
ATOM 2287 C C . LYS B 1 133 ? -14.5 22.172 10.102 1 83.44 133 LYS B C 1
ATOM 2289 O O . LYS B 1 133 ? -13.961 21.203 9.555 1 83.44 133 LYS B O 1
ATOM 2294 N N . LEU B 1 134 ? -14.422 23.375 9.719 1 71.25 134 LEU B N 1
ATOM 2295 C CA . LEU B 1 134 ? -13.398 23.688 8.727 1 71.25 134 LEU B CA 1
ATOM 2296 C C . LEU B 1 134 ? -12.008 23.594 9.336 1 71.25 134 LEU B C 1
ATOM 2298 O O . LEU B 1 134 ? -11.781 24.031 10.469 1 71.25 134 LEU B O 1
ATOM 2302 N N . ALA B 1 135 ? -11.289 22.75 8.727 1 66.94 135 ALA B N 1
ATOM 2303 C CA . ALA B 1 135 ? -9.898 22.672 9.156 1 66.94 135 ALA B CA 1
ATOM 2304 C C . ALA B 1 135 ? -9.203 24.031 9.016 1 66.94 135 ALA B C 1
ATOM 2306 O O . ALA B 1 135 ? -9.656 24.875 8.242 1 66.94 135 ALA B O 1
ATOM 2307 N N . ASN B 1 136 ? -8.211 24.297 9.906 1 67.94 136 ASN B N 1
ATOM 2308 C CA . ASN B 1 136 ? -7.395 25.484 9.703 1 67.94 136 ASN B CA 1
ATOM 2309 C C . ASN B 1 136 ? -6.93 25.594 8.25 1 67.94 136 ASN B C 1
ATOM 2311 O O . ASN B 1 136 ? -7.34 24.812 7.398 1 67.94 136 ASN B O 1
ATOM 2315 N N . ALA B 1 137 ? -5.926 26.359 7.984 1 70.06 137 ALA B N 1
ATOM 2316 C CA . ALA B 1 137 ? -5.363 26.625 6.668 1 70.06 137 ALA B CA 1
ATOM 2317 C C . ALA B 1 137 ? -5.004 25.328 5.945 1 70.06 137 ALA B C 1
ATOM 2319 O O . ALA B 1 137 ? -4.191 24.547 6.438 1 70.06 137 ALA B O 1
ATOM 2320 N N . VAL B 1 138 ? -5.809 24.953 4.996 1 82.88 138 VAL B N 1
ATOM 2321 C CA . VAL B 1 138 ? -5.539 23.797 4.16 1 82.88 138 VAL B CA 1
ATOM 2322 C C . VAL B 1 138 ? -4.516 24.141 3.084 1 82.88 138 VAL B C 1
ATOM 2324 O O . VAL B 1 138 ? -4.754 25.031 2.262 1 82.88 138 VAL B O 1
ATOM 2327 N N . THR B 1 139 ? -3.352 23.688 3.195 1 87.19 139 THR B N 1
ATOM 2328 C CA . THR B 1 139 ? -2.266 23.953 2.256 1 87.19 139 THR B CA 1
ATOM 2329 C C . THR B 1 139 ? -2.158 22.828 1.231 1 87.19 139 THR B C 1
ATOM 2331 O O . THR B 1 139 ? -1.51 22.984 0.195 1 87.19 139 THR B O 1
ATOM 2334 N N . PHE B 1 140 ? -2.785 21.75 1.538 1 92 140 PHE B N 1
ATOM 2335 C CA . PHE B 1 140 ? -2.771 20.578 0.656 1 92 140 PHE B CA 1
ATOM 2336 C C . PHE B 1 140 ? -4.152 20.344 0.059 1 92 140 PHE B C 1
ATOM 2338 O O . PHE B 1 140 ? -5.148 20.297 0.783 1 92 140 PHE B O 1
ATOM 2345 N N . GLN B 1 141 ? -4.203 20.219 -1.234 1 93.88 141 GLN B N 1
ATOM 2346 C CA . GLN B 1 141 ? -5.445 19.953 -1.954 1 93.88 141 GLN B CA 1
ATOM 2347 C C . GLN B 1 141 ? -5.453 18.531 -2.531 1 93.88 141 GLN B C 1
ATOM 2349 O O . GLN B 1 141 ? -4.422 18.031 -2.986 1 93.88 141 GLN B O 1
ATOM 2354 N N . THR B 1 142 ? -6.613 17.953 -2.486 1 94.88 142 THR B N 1
ATOM 2355 C CA . THR B 1 142 ? -6.742 16.578 -2.969 1 94.88 142 THR B CA 1
ATOM 2356 C C . THR B 1 142 ? -7.477 16.547 -4.305 1 94.88 142 THR B C 1
ATOM 2358 O O . THR B 1 142 ? -8.188 17.5 -4.656 1 94.88 142 THR B O 1
ATOM 2361 N N . GLU B 1 143 ? -7.227 15.633 -5.078 1 92.88 143 GLU B N 1
ATOM 2362 C CA . GLU B 1 143 ? -7.934 15.242 -6.297 1 92.88 143 GLU B CA 1
ATOM 2363 C C . GLU B 1 143 ? -8.141 13.734 -6.359 1 92.88 143 GLU B C 1
ATOM 2365 O O . GLU B 1 143 ? -7.215 12.992 -6.695 1 92.88 143 GLU B O 1
ATOM 2370 N N . PHE B 1 144 ? -9.383 13.352 -6.078 1 92.5 144 PHE B N 1
ATOM 2371 C CA . PHE B 1 144 ? -9.68 11.922 -6.02 1 92.5 144 PHE B CA 1
ATOM 2372 C C . PHE B 1 144 ? -9.594 11.297 -7.406 1 92.5 144 PHE B C 1
ATOM 2374 O O . PHE B 1 144 ? -10.141 11.836 -8.367 1 92.5 144 PHE B O 1
ATOM 2381 N N . ARG B 1 145 ? -8.945 10.109 -7.484 1 88.31 145 ARG B N 1
ATOM 2382 C CA . ARG B 1 145 ? -8.766 9.383 -8.734 1 88.31 145 ARG B CA 1
ATOM 2383 C C . ARG B 1 145 ? -9.492 8.039 -8.695 1 88.31 145 ARG B C 1
ATOM 2385 O O . ARG B 1 145 ? -8.898 7.023 -8.328 1 88.31 145 ARG B O 1
ATOM 2392 N N . PRO B 1 146 ? -10.766 8.039 -9.156 1 84.62 146 PRO B N 1
ATOM 2393 C CA . PRO B 1 146 ? -11.57 6.812 -9.055 1 84.6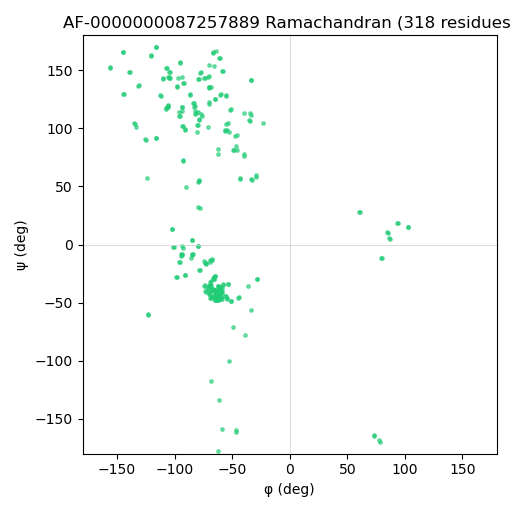2 146 PRO B CA 1
ATOM 2394 C C . PRO B 1 146 ? -11.055 5.695 -9.961 1 84.62 146 PRO B C 1
ATOM 2396 O O . PRO B 1 146 ? -11.398 4.527 -9.75 1 84.62 146 PRO B O 1
ATOM 2399 N N . GLN B 1 147 ? -10.141 6.016 -10.914 1 82.56 147 GLN B N 1
ATOM 2400 C CA . GLN B 1 147 ? -9.68 5.023 -11.883 1 82.56 147 GLN B CA 1
ATOM 2401 C C . GLN B 1 147 ? -8.758 4 -11.219 1 82.56 147 GLN B C 1
ATOM 2403 O O . GLN B 1 147 ? -8.461 2.955 -11.805 1 82.56 147 GLN B O 1
ATOM 2408 N N . LEU B 1 148 ? -8.273 4.344 -10.055 1 82.06 148 LEU B N 1
ATOM 2409 C CA . LEU B 1 148 ? -7.391 3.42 -9.352 1 82.06 148 LEU B CA 1
ATOM 2410 C C . LEU B 1 148 ? -8.195 2.391 -8.562 1 82.06 148 LEU B C 1
ATOM 2412 O O . LEU B 1 148 ? -7.637 1.416 -8.055 1 82.06 148 LEU B O 1
ATOM 2416 N N . PHE B 1 149 ? -9.523 2.643 -8.531 1 75.88 149 PHE B N 1
ATOM 2417 C CA . PHE B 1 149 ? -10.414 1.726 -7.832 1 75.88 149 PHE B CA 1
ATOM 2418 C C . PHE B 1 149 ? -11.211 0.884 -8.82 1 75.88 149 PHE B C 1
ATOM 2420 O O . PHE B 1 149 ? -11.469 1.316 -9.945 1 75.88 149 PHE B O 1
ATOM 2427 N N . TRP B 1 150 ? -11.43 -0.31 -8.445 1 72.81 150 TRP B N 1
ATOM 2428 C CA . TRP B 1 150 ? -12.398 -1.132 -9.164 1 72.81 150 TRP B CA 1
ATOM 2429 C C . TRP B 1 150 ? -13.781 -1.041 -8.516 1 72.81 150 TRP B C 1
ATOM 2431 O O . TRP B 1 150 ? -13.914 -1.205 -7.305 1 72.81 150 TRP B O 1
ATOM 2441 N N . THR B 1 151 ? -14.617 -0.571 -9.266 1 68.88 151 THR B N 1
ATOM 2442 C CA . THR B 1 151 ? -15.984 -0.496 -8.773 1 68.88 151 THR B CA 1
ATOM 2443 C C . THR B 1 151 ? -16.844 -1.586 -9.398 1 68.88 151 THR B C 1
ATOM 2445 O O . THR B 1 151 ? -16.531 -2.088 -10.484 1 68.88 151 THR B O 1
ATOM 2448 N N . LEU B 1 152 ? -17.781 -2.057 -8.703 1 64.75 152 LEU B N 1
ATOM 2449 C CA . LEU B 1 152 ? -18.688 -3.082 -9.195 1 64.75 152 LEU B CA 1
ATOM 2450 C C . LEU B 1 152 ? -19.328 -2.658 -10.508 1 64.75 152 LEU B C 1
ATOM 2452 O O . LEU B 1 152 ? -19.641 -3.502 -11.352 1 64.75 152 LEU B O 1
ATOM 2456 N N . GLU B 1 153 ? -19.547 -1.434 -10.617 1 62.31 153 GLU B N 1
ATOM 2457 C CA . GLU B 1 153 ? -20.141 -0.942 -11.859 1 62.31 153 GLU B CA 1
ATOM 2458 C C . GLU B 1 153 ? -19.219 -1.242 -13.047 1 62.31 153 GLU B C 1
ATOM 2460 O O . GLU B 1 153 ? -19.703 -1.585 -14.133 1 62.31 153 GLU B O 1
ATOM 2465 N N . LYS B 1 154 ? -17.969 -1.138 -12.805 1 60.69 154 LYS B N 1
ATOM 2466 C CA . LYS B 1 154 ? -17 -1.419 -13.859 1 60.69 154 LYS B CA 1
ATOM 2467 C C . LYS B 1 154 ? -16.984 -2.902 -14.219 1 60.69 154 LYS B C 1
ATOM 2469 O O . LYS B 1 154 ? -16.703 -3.27 -15.359 1 60.69 154 LYS B O 1
ATOM 2474 N N . GLY B 1 155 ? -17.25 -3.73 -13.297 1 56.72 155 GLY B N 1
ATOM 2475 C CA . GLY B 1 155 ? -17.328 -5.16 -13.547 1 56.72 155 GLY B CA 1
ATOM 2476 C C . GLY B 1 155 ? -18.594 -5.566 -14.281 1 56.72 155 GLY B C 1
ATOM 2477 O O . GLY B 1 155 ? -18.609 -6.566 -15 1 56.72 155 GLY B O 1
ATOM 2478 N N . GLN B 1 156 ? -19.719 -4.879 -13.984 1 53.31 156 GLN B N 1
ATOM 2479 C CA . GLN B 1 156 ? -21 -5.207 -14.602 1 53.31 156 GLN B CA 1
ATOM 2480 C C . GLN B 1 156 ? -21.031 -4.773 -16.062 1 53.31 156 GLN B C 1
ATOM 2482 O O . GLN B 1 156 ? -21.672 -5.426 -16.891 1 53.31 156 GLN B O 1
ATOM 2487 N N . THR B 1 157 ? -20.547 -3.703 -16.344 1 44.5 157 THR B N 1
ATOM 2488 C CA . THR B 1 157 ? -20.797 -3.238 -17.703 1 44.5 157 THR B CA 1
ATOM 2489 C C . THR B 1 157 ? -20.25 -4.242 -18.734 1 44.5 157 THR B C 1
ATOM 2491 O O . THR B 1 157 ? -20.797 -4.367 -19.828 1 44.5 157 THR B O 1
ATOM 2494 N N . LYS B 1 158 ? -19.203 -4.875 -18.594 1 39.12 158 LYS B N 1
ATOM 2495 C CA . LYS B 1 158 ? -18.781 -5.578 -19.812 1 39.12 158 LYS B CA 1
ATOM 2496 C C . LYS B 1 158 ? -19.469 -6.938 -19.922 1 39.12 158 LYS B C 1
ATOM 2498 O O . LYS B 1 158 ? -19.203 -7.691 -20.859 1 39.12 158 LYS B O 1
ATOM 2503 N N . CYS B 1 159 ? -20.172 -7.395 -18.891 1 33.97 159 CYS B N 1
ATOM 2504 C CA . CYS B 1 159 ? -20.812 -8.648 -19.25 1 33.97 159 CYS B CA 1
ATOM 2505 C C . CYS B 1 159 ? -22.078 -8.398 -20.062 1 33.97 159 CYS B C 1
ATOM 2507 O O . CYS B 1 159 ? -23.125 -8.078 -19.5 1 33.97 159 CYS B O 1
ATOM 2509 N N . SER B 1 160 ? -22.172 -7.434 -20.828 1 27.38 160 SER B N 1
ATOM 2510 C CA . SER B 1 160 ? -23.328 -7.602 -21.703 1 27.38 160 SER B CA 1
ATOM 2511 C C . SER B 1 160 ? -23.359 -9 -22.312 1 27.38 160 SER B C 1
ATOM 2513 O O . SER B 1 160 ? -22.453 -9.391 -23.047 1 27.38 160 SER B O 1
ATOM 2515 N N . CYS B 1 161 ? -24.094 -9.805 -21.562 1 24.31 161 CYS B N 1
ATOM 2516 C CA . CYS B 1 161 ? -24.703 -10.93 -22.266 1 24.31 161 CYS B CA 1
ATOM 2517 C C . CYS B 1 161 ? -25.547 -10.453 -23.438 1 24.31 161 CYS B C 1
ATOM 2519 O O . CYS B 1 161 ? -26.219 -9.422 -23.344 1 24.31 161 CYS B O 1
#

pLDDT: mean 74.95, std 20.43, range [16.73, 95.81]